Protein AF-A0A523T7A1-F1 (afdb_monomer)

Mean predicted aligned error: 13.21 Å

Sequence (345 aa):
MFEVGDLLSPSATLAAISLAVFIFSFPRSLSIYKEKRTALLEADVPDPVKEQRLFKLFVFGDGLLLFFTGLMSLTMSILFIIFMSRTINLYLGSPFLTASRVLGDFGQLLLLSLIVLIVLVLASLALFTTEVIVGEKRLPLLARVYARSVLGRRSSKVEIDSLVPEARSLYEKGTFGESVLYSMASLELALRNNLDLPEGVGFGRLLGTVREKLEGVISVEELIEIRRLRNSAAHPSPERQVTKQDAEQVLHLVENILQKLQASYQVILREVARDQLDKIAGRNHEIVNKAILLLGQEPRPKGSKRLAEGNLWLVRAGQYRISYSIDDEQRQVIVVQVTKHTKHT

Nearest PDB structures (foldseek):
  8otz-assembly1_DX  TM=4.566E-01  e=4.779E+00  Bos taurus
  8i7o-assembly1_Cb  TM=3.515E-01  e=1.802E+00  Mus musculus

Foldseek 3Di:
DDDPCVLCVLLVVLLVVLQVLLVVLLVVLVVLQVLLVVLVVLFPFFPVLVPDPLLCCQSSVSSVLSNVLSVVSNVLSVVSVVVVVVLVVVVVPDPDDDPVVSVVVSVVSSVVSVVVNVVSVVVSVVVVCCCNPVSLVVDDLLSNLSSCLSVQHADDPVSLVVLLVVLVVCLVVVVLLSSLSSLVSSLVNLLCVLQVHGGSDDLVVSLVSCCVQVPPLADSVLSVLSVVLNCCSRPPDPVGHRDSVNSVSSSVSSVSSVVQSLLFAAEAEDPQAVVQLVPDDDPQSVQVVVVSSVCRRVVQDPQWDQDPPDQWIWDDRPQKIWIWHADPVRRHIYTHHIGGNDDPD

Solvent-accessible surface area (backbone atoms only — not comparable to full-atom values): 18500 Å² total; per-residue (Å²): 132,84,60,73,61,76,73,42,50,65,55,53,49,53,37,50,51,26,45,48,47,20,66,55,28,39,59,51,17,52,49,48,43,50,52,50,50,51,34,53,70,59,25,80,67,38,47,80,46,64,69,32,64,68,42,47,45,64,69,43,35,70,25,53,49,33,36,51,52,14,51,51,33,41,51,53,31,52,52,48,52,54,49,50,54,52,50,51,53,56,55,76,71,48,96,83,75,56,71,70,59,56,51,52,53,50,51,52,52,53,51,51,52,50,50,50,52,50,50,50,54,50,48,53,51,49,50,47,55,45,50,63,63,54,42,53,76,71,41,56,70,68,42,43,51,52,46,29,33,46,70,65,40,87,75,53,68,71,60,46,67,48,25,51,62,50,15,52,54,29,43,78,72,66,42,23,36,59,16,34,50,30,31,46,51,30,50,54,52,52,50,33,64,77,68,71,52,72,69,47,66,32,69,73,63,48,51,58,50,44,56,72,77,38,64,87,78,57,61,68,66,59,53,52,53,46,48,55,54,42,47,33,39,29,58,69,43,99,92,44,72,58,41,69,66,57,25,52,51,43,46,54,52,39,54,52,51,53,48,53,58,69,58,33,26,51,67,42,70,35,71,67,17,46,61,40,48,71,69,42,65,68,74,58,27,56,48,39,51,52,48,56,57,44,35,18,57,41,79,75,47,94,78,48,42,77,45,92,92,52,77,34,34,36,38,74,35,90,65,31,38,38,35,29,33,71,39,81,90,81,32,32,30,38,34,57,38,52,45,72,69,72,78,88,124

Radius of gyration: 32.17 Å; Cα contacts (8 Å, |Δi|>4): 392; chains: 1; bounding box: 90×31×88 Å

Structure (mmCIF, N/CA/C/O backbone):
data_AF-A0A523T7A1-F1
#
_entry.id   AF-A0A523T7A1-F1
#
loop_
_atom_site.group_PDB
_atom_site.id
_atom_site.type_symbol
_atom_site.label_atom_id
_atom_site.label_alt_id
_atom_site.label_comp_id
_atom_site.label_asym_id
_atom_site.label_entity_id
_atom_site.label_seq_id
_atom_site.pdbx_PDB_ins_code
_atom_site.Cartn_x
_atom_site.Cartn_y
_atom_site.Cartn_z
_atom_site.occupancy
_atom_site.B_iso_or_equiv
_atom_site.auth_seq_id
_atom_site.auth_comp_id
_atom_site.auth_asym_id
_atom_site.auth_atom_id
_atom_site.pdbx_PDB_model_num
ATOM 1 N N . MET A 1 1 ? 21.715 7.976 -64.770 1.00 49.25 1 MET A N 1
ATOM 2 C CA . MET A 1 1 ? 22.467 8.674 -63.711 1.00 49.25 1 MET A CA 1
ATOM 3 C C . MET A 1 1 ? 21.498 8.770 -62.549 1.00 49.25 1 MET A C 1
ATOM 5 O O . MET A 1 1 ? 20.485 9.427 -62.712 1.00 49.25 1 MET A O 1
ATOM 9 N N . PHE A 1 2 ? 21.676 7.959 -61.505 1.00 53.59 2 PHE A N 1
ATOM 10 C CA . PHE A 1 2 ? 20.751 7.975 -60.366 1.00 53.59 2 PHE A CA 1
ATOM 11 C C . PHE A 1 2 ? 20.993 9.245 -59.558 1.00 53.59 2 PHE A C 1
ATOM 13 O O . PHE A 1 2 ? 22.149 9.588 -59.297 1.00 53.59 2 PHE A O 1
ATOM 20 N N . GLU A 1 3 ? 19.924 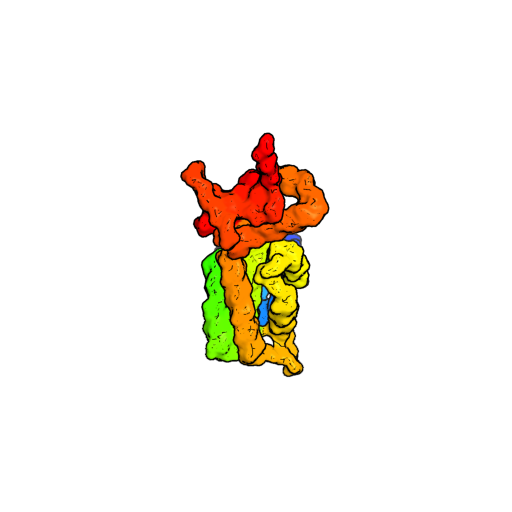9.947 -59.192 1.00 65.62 3 GLU A N 1
ATOM 21 C CA . GLU A 1 3 ? 20.041 11.089 -58.300 1.00 65.62 3 GLU A CA 1
ATOM 22 C C . GLU A 1 3 ? 20.322 10.584 -56.887 1.00 65.62 3 GLU A C 1
ATOM 24 O O . GLU A 1 3 ? 19.685 9.659 -56.386 1.00 65.62 3 GLU A O 1
ATOM 29 N N . VAL A 1 4 ? 21.291 11.209 -56.220 1.00 62.50 4 VAL A N 1
ATOM 30 C CA . VAL A 1 4 ? 21.679 10.901 -54.834 1.00 62.50 4 VAL A CA 1
ATOM 31 C C . VAL A 1 4 ? 20.466 10.940 -53.879 1.00 62.50 4 VAL A C 1
ATOM 33 O O . VAL A 1 4 ? 20.463 10.259 -52.854 1.00 62.50 4 VAL A O 1
ATOM 36 N N . GLY A 1 5 ? 19.404 11.673 -54.241 1.00 61.69 5 GLY A N 1
ATOM 37 C CA . GLY A 1 5 ? 18.137 11.739 -53.510 1.00 61.69 5 GLY A CA 1
ATOM 38 C C . GLY A 1 5 ? 17.398 10.401 -53.378 1.00 61.69 5 GLY A C 1
ATOM 39 O O . GLY A 1 5 ? 16.893 10.104 -52.293 1.00 61.69 5 GLY A O 1
ATOM 40 N N . ASP A 1 6 ? 17.407 9.553 -54.412 1.00 66.12 6 ASP A N 1
ATOM 41 C CA . ASP A 1 6 ? 16.703 8.258 -54.395 1.00 66.12 6 ASP A CA 1
ATOM 42 C C . ASP A 1 6 ? 17.344 7.268 -53.410 1.00 66.12 6 ASP A C 1
ATOM 44 O O . ASP A 1 6 ? 16.667 6.429 -52.815 1.00 66.12 6 ASP A O 1
ATOM 48 N N . LEU A 1 7 ? 18.654 7.405 -53.182 1.00 63.41 7 LEU A N 1
ATOM 49 C CA . LEU A 1 7 ? 19.414 6.589 -52.235 1.00 63.41 7 LEU A CA 1
ATOM 50 C C . LEU A 1 7 ? 19.234 7.061 -50.779 1.00 63.41 7 LEU A C 1
ATOM 52 O O . LEU A 1 7 ? 19.334 6.268 -49.841 1.00 63.41 7 LEU A O 1
ATOM 56 N N . LEU A 1 8 ? 18.977 8.359 -50.582 1.00 68.00 8 LEU A N 1
ATOM 57 C CA . LEU A 1 8 ? 18.866 8.991 -49.264 1.00 68.00 8 LEU A CA 1
ATOM 58 C C . LEU A 1 8 ? 17.447 8.927 -48.680 1.00 68.00 8 LEU A C 1
ATOM 60 O O . LEU A 1 8 ? 17.302 8.887 -47.456 1.00 68.00 8 LEU A O 1
ATOM 64 N N . SER A 1 9 ? 16.410 8.867 -49.517 1.00 74.94 9 SER A N 1
ATOM 65 C CA . SER A 1 9 ? 14.992 8.874 -49.112 1.00 74.94 9 SER A CA 1
ATOM 66 C C . SER A 1 9 ? 14.622 7.828 -48.032 1.00 74.94 9 SER A C 1
ATOM 68 O O . SER A 1 9 ? 14.083 8.206 -46.980 1.00 74.94 9 SER A O 1
ATOM 70 N N . PRO A 1 10 ? 14.973 6.533 -48.179 1.00 71.56 10 PRO A N 1
ATOM 71 C CA . PRO A 1 10 ? 14.620 5.515 -47.185 1.00 71.56 10 PRO A CA 1
ATOM 72 C C . PRO A 1 10 ? 15.373 5.718 -45.866 1.00 71.56 10 PRO A C 1
ATOM 74 O O . PRO A 1 10 ? 14.853 5.460 -44.780 1.00 71.56 10 PRO A O 1
ATOM 77 N N . SER A 1 11 ? 16.601 6.234 -45.959 1.00 71.31 11 SER A N 1
ATOM 78 C CA . SER A 1 11 ? 17.455 6.482 -44.803 1.00 71.31 11 SER A CA 1
ATOM 79 C C . SER A 1 11 ? 16.967 7.662 -43.962 1.00 71.31 11 SER A C 1
ATOM 81 O O . SER A 1 11 ? 16.901 7.569 -42.735 1.00 71.31 11 SER A O 1
ATOM 83 N N . ALA A 1 12 ? 16.526 8.730 -44.631 1.00 78.75 12 ALA A N 1
ATOM 84 C CA . ALA A 1 12 ? 15.873 9.867 -44.005 1.00 78.75 12 ALA A CA 1
ATOM 85 C C . ALA A 1 12 ? 14.563 9.441 -43.331 1.00 78.75 12 ALA A C 1
ATOM 87 O O . ALA A 1 12 ? 14.271 9.884 -42.224 1.00 78.75 12 ALA A O 1
ATOM 88 N N . THR A 1 13 ? 13.818 8.522 -43.951 1.00 81.44 13 THR A N 1
ATOM 89 C CA . THR A 1 13 ? 12.567 7.990 -43.396 1.00 81.44 13 THR A CA 1
ATOM 90 C C . THR A 1 13 ? 12.803 7.203 -42.103 1.00 81.44 13 THR A C 1
ATOM 92 O O . THR A 1 13 ? 12.135 7.457 -41.104 1.00 81.44 13 THR A O 1
ATOM 95 N N . LEU A 1 14 ? 13.788 6.298 -42.062 1.00 75.62 14 LEU A N 1
ATOM 96 C CA . LEU A 1 14 ? 14.123 5.544 -40.842 1.00 75.62 14 LEU A CA 1
ATOM 97 C C . LEU A 1 14 ? 14.649 6.437 -39.714 1.00 75.62 14 LEU A C 1
ATOM 99 O O . LEU A 1 14 ? 14.259 6.262 -38.556 1.00 75.62 14 LEU A O 1
ATOM 103 N N . ALA A 1 15 ? 15.506 7.406 -40.048 1.00 78.50 15 ALA A N 1
ATOM 104 C CA . ALA A 1 15 ? 15.989 8.395 -39.090 1.00 78.50 15 ALA A CA 1
ATOM 105 C C . ALA A 1 15 ? 14.834 9.246 -38.538 1.00 78.50 15 ALA A C 1
ATOM 107 O O . ALA A 1 15 ? 14.756 9.463 -37.331 1.00 78.50 15 ALA A O 1
ATOM 108 N N . ALA A 1 16 ? 13.897 9.664 -39.395 1.00 83.12 16 ALA A N 1
ATOM 109 C CA . ALA A 1 16 ? 12.712 10.414 -38.991 1.00 83.12 16 ALA A CA 1
ATOM 110 C C . ALA A 1 16 ? 11.786 9.594 -38.080 1.00 83.12 16 ALA A C 1
ATOM 112 O O . ALA A 1 16 ? 11.334 10.112 -37.062 1.00 83.12 16 ALA A O 1
ATOM 113 N N . ILE A 1 17 ? 11.545 8.314 -38.388 1.00 82.62 17 ILE A N 1
ATOM 114 C CA . ILE A 1 17 ? 10.735 7.416 -37.545 1.00 82.62 17 ILE A CA 1
ATOM 115 C C . ILE A 1 17 ? 11.375 7.255 -36.165 1.00 82.62 17 ILE A C 1
ATOM 117 O O . ILE A 1 17 ? 10.712 7.401 -35.141 1.00 82.62 17 ILE A O 1
ATOM 121 N N . SER A 1 18 ? 12.675 6.988 -36.125 1.00 77.56 18 SER A N 1
ATOM 122 C CA . SER A 1 18 ? 13.396 6.728 -34.878 1.00 77.56 18 SER A CA 1
ATOM 123 C C . SER A 1 18 ? 13.516 7.991 -34.012 1.00 77.56 18 SER A C 1
ATOM 125 O O . SER A 1 18 ? 13.370 7.933 -32.785 1.00 77.56 18 SER A O 1
ATOM 127 N N . LEU A 1 19 ? 13.684 9.155 -34.648 1.00 84.06 19 LEU A N 1
ATOM 128 C CA . LEU A 1 19 ? 13.598 10.458 -33.995 1.00 84.06 19 LEU A CA 1
ATOM 129 C C . LEU A 1 19 ? 12.180 10.735 -33.479 1.00 84.06 19 LEU A C 1
ATOM 131 O O . LEU A 1 19 ? 12.032 11.206 -32.355 1.00 84.06 19 LEU A O 1
ATOM 135 N N . ALA A 1 20 ? 11.137 10.405 -34.244 1.00 84.56 20 ALA A N 1
ATOM 136 C CA . ALA A 1 20 ? 9.750 10.544 -33.805 1.00 84.56 20 ALA A CA 1
ATOM 137 C C . ALA A 1 20 ? 9.450 9.663 -32.580 1.00 84.56 20 ALA A C 1
ATOM 139 O O . ALA A 1 20 ? 8.826 10.134 -31.629 1.00 84.56 20 ALA A O 1
ATOM 140 N N . VAL A 1 21 ? 9.963 8.426 -32.543 1.00 81.69 21 VAL A N 1
ATOM 141 C CA . VAL A 1 21 ? 9.877 7.543 -31.365 1.00 81.69 21 VAL A CA 1
ATOM 142 C C . VAL A 1 21 ? 10.547 8.183 -30.150 1.00 81.69 21 VAL A C 1
ATOM 144 O O . VAL A 1 21 ? 9.972 8.158 -29.060 1.00 81.69 21 VAL A O 1
ATOM 147 N N . PHE A 1 22 ? 11.724 8.797 -30.312 1.00 85.00 22 PHE A N 1
ATOM 148 C CA . PHE A 1 22 ? 12.392 9.518 -29.224 1.00 85.00 22 PHE A CA 1
ATOM 149 C C . PHE A 1 22 ? 11.582 10.736 -28.758 1.00 85.00 22 PHE A C 1
ATOM 151 O O . PHE A 1 22 ? 11.316 10.868 -27.563 1.00 85.00 22 PHE A O 1
ATOM 158 N N . ILE A 1 23 ? 11.140 11.583 -29.694 1.00 86.75 23 ILE A N 1
ATOM 159 C CA . ILE A 1 23 ? 10.337 12.785 -29.420 1.00 86.75 23 ILE A CA 1
ATOM 160 C C . ILE A 1 23 ? 9.031 12.426 -28.708 1.00 86.75 23 ILE A C 1
ATOM 162 O O . ILE A 1 23 ? 8.584 13.180 -27.852 1.00 86.75 23 ILE A O 1
ATOM 166 N N . PHE A 1 24 ? 8.429 11.279 -29.015 1.00 87.31 24 PHE A N 1
ATOM 167 C CA . PHE A 1 24 ? 7.228 10.809 -28.332 1.00 87.31 24 PHE A CA 1
ATOM 168 C C . PHE A 1 24 ? 7.533 10.203 -26.951 1.00 87.31 24 PHE A C 1
ATOM 170 O O . PHE A 1 24 ? 6.879 10.525 -25.955 1.00 87.31 24 PHE A O 1
ATOM 177 N N . SER A 1 25 ? 8.546 9.337 -26.866 1.00 79.69 25 SER A N 1
ATOM 178 C CA . SER A 1 25 ? 8.829 8.550 -25.658 1.00 79.69 25 SER A CA 1
ATOM 179 C C . SER A 1 25 ? 9.464 9.383 -24.548 1.00 79.69 25 SER A C 1
ATOM 181 O O . SER A 1 25 ? 9.147 9.189 -23.374 1.00 79.69 25 SER A O 1
ATOM 183 N N . PHE A 1 26 ? 10.336 10.334 -24.890 1.00 84.38 26 PHE A N 1
ATOM 184 C CA . PHE A 1 26 ? 11.081 11.111 -23.903 1.00 84.38 26 PHE A CA 1
ATOM 185 C C . PHE A 1 26 ? 10.174 12.017 -23.046 1.00 84.38 26 PHE A C 1
ATOM 187 O O . PHE A 1 26 ? 10.184 11.857 -21.821 1.00 84.38 26 PHE A O 1
ATOM 194 N N . PRO A 1 27 ? 9.301 12.881 -23.604 1.00 88.94 27 PRO A N 1
ATOM 195 C CA . PRO A 1 27 ? 8.366 13.673 -22.805 1.00 88.94 27 PRO A CA 1
ATOM 196 C C . PRO A 1 27 ? 7.422 12.794 -21.984 1.00 88.94 27 PRO A C 1
ATOM 198 O O . PRO A 1 27 ? 7.133 13.109 -20.828 1.00 88.94 27 PRO A O 1
ATOM 201 N N . ARG A 1 28 ? 6.983 11.658 -22.546 1.00 86.19 28 ARG A N 1
ATOM 202 C CA . ARG A 1 28 ? 6.124 10.707 -21.837 1.00 86.19 28 ARG A CA 1
ATOM 203 C C . ARG A 1 28 ? 6.839 10.077 -20.642 1.00 86.19 28 ARG A C 1
ATOM 205 O O . ARG A 1 28 ? 6.256 10.041 -19.560 1.00 86.19 28 ARG A O 1
ATOM 212 N N . SER A 1 29 ? 8.098 9.657 -20.794 1.00 85.25 29 SER A N 1
ATOM 213 C CA . SER A 1 29 ? 8.913 9.153 -19.679 1.00 85.25 29 SER A CA 1
ATOM 214 C C . SER A 1 29 ? 9.090 10.204 -18.584 1.00 85.25 29 SER A C 1
ATOM 216 O O . SER A 1 29 ? 8.960 9.888 -17.402 1.00 85.25 29 SER A O 1
ATOM 218 N N . LEU A 1 30 ? 9.296 11.470 -18.967 1.00 87.12 30 LEU A N 1
ATOM 219 C CA . LEU A 1 30 ? 9.460 12.572 -18.028 1.00 87.12 30 LEU A CA 1
ATOM 220 C C . LEU A 1 30 ? 8.156 12.842 -17.267 1.00 87.12 30 LEU A C 1
ATOM 222 O O . LEU A 1 30 ? 8.185 13.097 -16.066 1.00 87.12 30 LEU A O 1
ATOM 226 N N . SER A 1 31 ? 7.016 12.765 -17.959 1.00 88.62 31 SER A N 1
ATOM 227 C CA . SER A 1 31 ? 5.686 12.894 -17.361 1.00 88.62 31 SER A CA 1
ATOM 228 C C . SER A 1 31 ? 5.424 11.790 -16.341 1.00 88.62 31 SER A C 1
ATOM 230 O O . SER A 1 31 ? 5.079 12.098 -15.205 1.00 88.62 31 SER A O 1
ATOM 232 N N . ILE A 1 32 ? 5.646 10.525 -16.714 1.00 85.12 32 ILE A N 1
ATOM 233 C CA . ILE A 1 32 ? 5.457 9.370 -15.822 1.00 85.12 32 ILE A CA 1
ATOM 234 C C . ILE A 1 32 ? 6.392 9.470 -14.616 1.00 85.12 32 ILE A C 1
ATOM 236 O O . ILE A 1 32 ? 5.977 9.245 -13.481 1.00 85.12 32 ILE A O 1
ATOM 240 N N . TYR A 1 33 ? 7.652 9.849 -14.841 1.00 86.06 33 TYR A N 1
ATOM 241 C CA . TYR A 1 33 ? 8.606 10.060 -13.760 1.00 86.06 33 TYR A CA 1
ATOM 242 C C . TYR A 1 33 ? 8.133 11.149 -12.791 1.00 86.06 33 TYR A C 1
ATOM 244 O O . TYR A 1 33 ? 8.171 10.938 -11.580 1.00 86.06 33 TYR A O 1
ATOM 252 N N . LYS A 1 34 ? 7.665 12.298 -13.302 1.00 88.06 34 LYS A N 1
ATOM 253 C CA . LYS A 1 34 ? 7.135 13.392 -12.474 1.00 88.06 34 LYS A CA 1
ATOM 254 C C . LYS A 1 34 ? 5.913 12.948 -11.675 1.00 88.06 34 LYS A C 1
ATOM 256 O O . LYS A 1 34 ? 5.905 13.145 -10.469 1.00 88.06 34 LYS A O 1
ATOM 261 N N . GLU A 1 35 ? 4.939 12.314 -12.322 1.00 87.94 35 GLU A N 1
ATOM 262 C CA . GLU A 1 35 ? 3.716 11.810 -11.690 1.00 87.94 35 GLU A CA 1
ATOM 263 C C . GLU A 1 35 ? 4.034 10.844 -10.544 1.00 87.94 35 GLU A C 1
ATOM 265 O O . GLU A 1 35 ? 3.648 11.084 -9.401 1.00 87.94 35 GLU A O 1
ATOM 270 N N . LYS A 1 36 ? 4.832 9.803 -10.812 1.00 85.50 36 LYS A N 1
ATOM 271 C CA . LYS A 1 36 ? 5.202 8.814 -9.792 1.00 85.50 36 LYS A CA 1
ATOM 272 C C . LYS A 1 36 ? 6.108 9.393 -8.708 1.00 85.50 36 LYS A C 1
ATOM 274 O O . LYS A 1 36 ? 6.040 8.961 -7.561 1.00 85.50 36 LYS A O 1
ATOM 279 N N . ARG A 1 37 ? 6.948 10.382 -9.034 1.00 86.94 37 ARG A N 1
ATOM 280 C CA . ARG A 1 37 ? 7.751 11.101 -8.035 1.00 86.94 37 ARG A CA 1
ATOM 281 C C . ARG A 1 37 ? 6.860 11.919 -7.108 1.00 86.94 37 ARG A C 1
ATOM 283 O O . ARG A 1 37 ? 7.089 11.877 -5.907 1.00 86.94 37 ARG A O 1
ATOM 290 N N . THR A 1 38 ? 5.865 12.626 -7.638 1.00 86.56 38 THR A N 1
ATOM 291 C CA . THR A 1 38 ? 4.881 13.352 -6.826 1.00 86.56 38 THR A CA 1
ATOM 292 C C . THR A 1 38 ? 4.092 12.383 -5.952 1.00 86.56 38 THR A C 1
ATOM 294 O O . THR A 1 38 ? 4.056 12.570 -4.742 1.00 86.56 38 THR A O 1
ATOM 297 N N . ALA A 1 39 ? 3.588 11.283 -6.521 1.00 84.31 39 ALA A N 1
ATOM 298 C CA . ALA A 1 39 ? 2.892 10.246 -5.760 1.00 84.31 39 ALA A CA 1
ATOM 299 C C . ALA A 1 39 ? 3.766 9.660 -4.638 1.00 84.31 39 ALA A C 1
ATOM 301 O O . ALA A 1 39 ? 3.293 9.472 -3.525 1.00 84.31 39 ALA A O 1
ATOM 302 N N . LEU A 1 40 ? 5.059 9.426 -4.886 1.00 85.19 40 LEU A N 1
ATOM 303 C CA . LEU A 1 40 ? 6.000 8.957 -3.864 1.00 85.19 40 LEU A CA 1
ATOM 304 C C . LEU A 1 40 ? 6.296 10.009 -2.781 1.00 85.19 40 LEU A C 1
ATOM 306 O O . LEU A 1 40 ? 6.621 9.640 -1.657 1.00 85.19 40 LEU A O 1
ATOM 310 N N . LEU A 1 41 ? 6.251 11.302 -3.115 1.00 82.38 41 LEU A N 1
ATOM 311 C CA . LEU A 1 41 ? 6.425 12.389 -2.146 1.00 82.38 41 LEU A CA 1
ATOM 312 C C . LEU A 1 41 ? 5.181 12.578 -1.271 1.00 82.38 41 LEU A C 1
ATOM 314 O O . LEU A 1 41 ? 5.312 12.953 -0.110 1.00 82.38 41 LEU A O 1
ATOM 318 N N . GLU A 1 42 ? 3.997 12.325 -1.824 1.00 81.00 42 GLU A N 1
ATOM 319 C CA . GLU A 1 42 ? 2.726 12.392 -1.099 1.00 81.00 42 GLU A CA 1
ATOM 320 C C . GLU A 1 42 ? 2.438 11.121 -0.289 1.00 81.00 42 GLU A C 1
ATOM 322 O O . GLU A 1 42 ? 1.797 11.186 0.763 1.00 81.00 42 GLU A O 1
ATOM 327 N N . ALA A 1 43 ? 2.904 9.968 -0.771 1.00 80.69 43 ALA A N 1
ATOM 328 C CA . ALA A 1 43 ? 2.734 8.691 -0.105 1.00 80.69 43 ALA A CA 1
ATOM 329 C C . ALA A 1 43 ? 3.615 8.590 1.145 1.00 80.69 43 ALA A C 1
ATOM 331 O O . ALA A 1 43 ? 4.814 8.866 1.140 1.00 80.69 43 ALA A O 1
ATOM 332 N N . ASP A 1 44 ? 3.005 8.106 2.217 1.00 81.00 44 ASP A N 1
ATOM 333 C CA . ASP A 1 44 ? 3.640 7.921 3.516 1.00 81.00 44 ASP A CA 1
ATOM 334 C C . ASP A 1 44 ? 4.416 6.587 3.558 1.00 81.00 44 ASP A C 1
ATOM 336 O O . ASP A 1 44 ? 3.959 5.606 4.148 1.00 81.00 44 ASP A O 1
ATOM 340 N N . VAL A 1 45 ? 5.553 6.527 2.850 1.00 85.94 45 VAL A N 1
ATOM 341 C CA . VAL A 1 45 ? 6.392 5.321 2.696 1.00 85.94 45 VAL A CA 1
ATOM 342 C C . VAL A 1 45 ? 7.591 5.350 3.661 1.00 85.94 45 VAL A C 1
ATOM 344 O O . VAL A 1 45 ? 8.350 6.320 3.623 1.00 85.94 45 VAL A O 1
ATOM 347 N N . PRO A 1 46 ? 7.830 4.286 4.457 1.00 88.44 46 PRO A N 1
ATOM 348 C CA . PRO A 1 46 ? 8.993 4.175 5.346 1.00 88.44 46 PRO A CA 1
ATOM 349 C C . PRO A 1 46 ? 10.349 4.266 4.627 1.00 88.44 46 PRO A C 1
ATOM 351 O O . PRO A 1 46 ? 10.515 3.693 3.545 1.00 88.44 46 PRO A O 1
ATOM 354 N N . ASP A 1 47 ? 11.354 4.883 5.260 1.00 87.81 47 ASP A N 1
ATOM 355 C CA . ASP A 1 47 ? 12.703 5.029 4.686 1.00 87.81 47 ASP A CA 1
ATOM 356 C C . ASP A 1 47 ? 13.371 3.681 4.359 1.00 87.81 47 ASP A C 1
ATOM 358 O O . ASP A 1 47 ? 13.844 3.531 3.226 1.00 87.81 47 ASP A O 1
ATOM 362 N N . PRO A 1 48 ? 13.318 2.647 5.232 1.00 86.50 48 PRO A N 1
ATOM 363 C CA . PRO A 1 48 ? 13.893 1.335 4.926 1.00 86.50 48 PRO A CA 1
ATOM 364 C C . PRO A 1 48 ? 13.307 0.682 3.671 1.00 86.50 48 PRO A C 1
ATOM 366 O O . PRO A 1 48 ? 13.968 -0.133 3.034 1.00 86.50 48 PRO A O 1
ATOM 369 N N . VAL A 1 49 ? 12.067 1.026 3.305 1.00 86.75 49 VAL A N 1
ATOM 370 C CA . VAL A 1 49 ? 11.409 0.547 2.082 1.00 86.75 49 VAL A CA 1
ATOM 371 C C . VAL A 1 49 ? 11.810 1.418 0.894 1.00 86.75 49 VAL A C 1
ATOM 373 O O . VAL A 1 49 ? 12.183 0.904 -0.161 1.00 86.75 49 VAL A O 1
ATOM 376 N N . LYS A 1 50 ? 11.785 2.742 1.074 1.00 85.81 50 LYS A N 1
ATOM 377 C CA . LYS A 1 50 ? 12.119 3.728 0.041 1.00 85.81 50 LYS A CA 1
ATOM 378 C C . LYS A 1 50 ? 13.558 3.599 -0.449 1.00 85.81 50 LYS A C 1
ATOM 380 O O . LYS A 1 50 ? 13.826 3.864 -1.621 1.00 85.81 50 LYS A O 1
ATOM 385 N N . GLU A 1 51 ? 14.483 3.201 0.418 1.00 86.31 51 GLU A N 1
ATOM 386 C CA . GLU A 1 51 ? 15.895 3.012 0.082 1.00 86.31 51 GLU A CA 1
ATOM 387 C C . GLU A 1 51 ? 16.172 1.737 -0.723 1.00 86.31 51 GLU A C 1
ATOM 389 O O . GLU A 1 51 ? 17.185 1.673 -1.430 1.00 86.31 51 GLU A O 1
ATOM 394 N N . GLN A 1 52 ? 15.258 0.760 -0.718 1.00 84.62 52 GLN A N 1
ATOM 395 C CA . GLN A 1 52 ? 15.442 -0.485 -1.460 1.00 84.62 52 GLN A CA 1
ATOM 396 C C . GLN A 1 52 ? 15.535 -0.216 -2.963 1.00 84.62 52 GLN A C 1
ATOM 398 O O . GLN A 1 52 ? 14.650 0.379 -3.583 1.00 84.62 52 GLN A O 1
ATOM 403 N N . ARG A 1 53 ? 16.606 -0.720 -3.587 1.00 81.19 53 ARG A N 1
ATOM 404 C CA . ARG A 1 53 ? 16.815 -0.581 -5.038 1.00 81.19 53 ARG A CA 1
ATOM 405 C C . ARG A 1 53 ? 15.652 -1.167 -5.835 1.00 81.19 53 ARG A C 1
ATOM 407 O O . ARG A 1 53 ? 15.185 -0.527 -6.770 1.00 81.19 53 ARG A O 1
ATOM 414 N N . LEU A 1 54 ? 15.168 -2.345 -5.433 1.00 77.62 54 LEU A N 1
ATOM 415 C CA . LEU A 1 54 ? 14.049 -3.021 -6.091 1.00 77.62 54 LEU A CA 1
ATOM 416 C C . LEU A 1 54 ? 12.749 -2.213 -5.993 1.00 77.62 54 LEU A C 1
ATOM 418 O O . LEU A 1 54 ? 12.011 -2.148 -6.970 1.00 77.62 54 LEU A O 1
ATOM 422 N N . PHE A 1 55 ? 12.499 -1.541 -4.864 1.00 83.81 55 PHE A N 1
ATOM 423 C CA . PHE A 1 55 ? 11.342 -0.657 -4.710 1.00 83.81 55 PHE A CA 1
ATOM 424 C C . PHE A 1 55 ? 11.407 0.521 -5.691 1.00 83.81 55 PHE A C 1
ATOM 426 O O . PHE A 1 55 ? 10.459 0.758 -6.438 1.00 83.81 55 PHE A O 1
ATOM 433 N N . LYS A 1 56 ? 12.549 1.224 -5.751 1.00 82.19 56 LYS A N 1
ATOM 434 C CA . LYS A 1 56 ? 12.744 2.339 -6.696 1.00 82.19 56 LYS A CA 1
ATOM 435 C C . LYS A 1 56 ? 12.609 1.875 -8.146 1.00 82.19 56 LYS A C 1
ATOM 437 O O . LYS A 1 56 ? 11.955 2.553 -8.933 1.00 82.19 56 LYS A O 1
ATOM 442 N N . LEU A 1 57 ? 13.200 0.728 -8.489 1.00 78.12 57 LEU A N 1
ATOM 443 C CA . LEU A 1 57 ? 13.122 0.166 -9.836 1.00 78.12 57 LEU A CA 1
ATOM 444 C C . LEU A 1 57 ? 11.681 -0.187 -10.208 1.00 78.12 57 LEU A C 1
ATOM 446 O O . LEU A 1 57 ? 11.248 0.136 -11.301 1.00 78.12 57 LEU A O 1
ATOM 450 N N . PHE A 1 58 ? 10.909 -0.770 -9.293 1.00 81.81 58 PHE A N 1
ATOM 451 C CA . PHE A 1 58 ? 9.514 -1.106 -9.561 1.00 81.81 58 PHE A CA 1
ATOM 452 C C . PHE A 1 58 ? 8.624 0.137 -9.708 1.00 81.81 58 PHE A C 1
ATOM 454 O O . PHE A 1 58 ? 7.823 0.222 -10.636 1.00 81.81 58 PHE A O 1
ATOM 461 N N . VAL A 1 59 ? 8.783 1.141 -8.837 1.00 81.38 59 VAL A N 1
ATOM 462 C CA . VAL A 1 59 ? 8.008 2.389 -8.937 1.00 81.38 59 VAL A CA 1
ATOM 463 C C . VAL A 1 59 ? 8.366 3.135 -10.225 1.00 81.38 59 VAL A C 1
ATOM 465 O O . VAL A 1 59 ? 7.477 3.490 -10.994 1.00 81.38 59 VAL A O 1
ATOM 468 N N . PHE A 1 60 ? 9.650 3.344 -10.518 1.00 83.00 60 PHE A N 1
ATOM 469 C CA . PHE A 1 60 ? 10.088 4.172 -11.650 1.00 83.00 60 PHE A CA 1
ATOM 470 C C . PHE A 1 60 ? 10.359 3.401 -12.951 1.00 83.00 60 PHE A C 1
ATOM 472 O O . PHE A 1 60 ? 10.670 4.035 -13.961 1.00 83.00 60 PHE A O 1
ATOM 479 N N . GLY A 1 61 ? 10.217 2.074 -12.951 1.00 79.75 61 GLY A N 1
ATOM 480 C CA . GLY A 1 61 ? 10.644 1.177 -14.030 1.00 79.75 61 GLY A CA 1
ATOM 481 C C . GLY A 1 61 ? 10.073 1.549 -15.389 1.00 79.75 61 GLY A C 1
ATOM 482 O O . GLY A 1 61 ? 10.830 1.739 -16.334 1.00 79.75 61 GLY A O 1
ATOM 483 N N . ASP A 1 62 ? 8.763 1.784 -15.472 1.00 76.50 62 ASP A N 1
ATOM 484 C CA . ASP A 1 62 ? 8.117 2.150 -16.740 1.00 76.50 62 ASP A CA 1
ATOM 485 C C . ASP A 1 62 ? 8.673 3.449 -17.335 1.00 76.50 62 ASP A C 1
ATOM 487 O O . ASP A 1 62 ? 8.890 3.551 -18.542 1.00 76.50 62 ASP A O 1
ATOM 491 N N . GLY A 1 63 ? 8.940 4.444 -16.485 1.00 81.94 63 GLY A N 1
ATOM 492 C CA . GLY A 1 63 ? 9.546 5.701 -16.916 1.00 81.94 63 GLY A CA 1
ATOM 493 C C . GLY A 1 63 ? 10.989 5.497 -17.373 1.00 81.94 63 GLY A C 1
ATOM 494 O O . GLY A 1 63 ? 11.378 6.006 -18.422 1.00 81.94 63 GLY A O 1
ATOM 495 N N . LEU A 1 64 ? 11.762 4.712 -16.619 1.00 81.12 64 LEU A N 1
ATOM 496 C CA . LEU A 1 64 ? 13.153 4.387 -16.929 1.00 81.12 64 LEU A CA 1
ATOM 497 C C . LEU A 1 64 ? 13.266 3.637 -18.263 1.00 81.12 64 LEU A C 1
ATOM 499 O O . LEU A 1 64 ? 14.105 3.969 -19.098 1.00 81.12 64 LEU A O 1
ATOM 503 N N . LEU A 1 65 ? 12.386 2.666 -18.495 1.00 79.00 65 LEU A N 1
ATOM 504 C CA . LEU A 1 65 ? 12.364 1.903 -19.729 1.00 79.00 65 LEU A CA 1
ATOM 505 C C . LEU A 1 65 ? 11.974 2.773 -20.924 1.00 79.00 65 LEU A C 1
ATOM 507 O O . LEU A 1 65 ? 12.648 2.717 -21.952 1.00 79.00 65 LEU A O 1
ATOM 511 N N . LEU A 1 66 ? 10.914 3.579 -20.815 1.00 79.19 66 LEU A N 1
ATOM 512 C CA . LEU A 1 66 ? 10.520 4.490 -21.895 1.00 79.19 66 LEU A CA 1
ATOM 513 C C . LEU A 1 66 ? 11.648 5.470 -22.231 1.00 79.19 66 LEU A C 1
ATOM 515 O O . LEU A 1 66 ? 11.907 5.736 -23.406 1.00 79.19 66 LEU A O 1
ATOM 519 N N . PHE A 1 67 ? 12.359 5.952 -21.210 1.00 82.44 67 PHE A N 1
ATOM 520 C CA . PHE A 1 67 ? 13.541 6.786 -21.382 1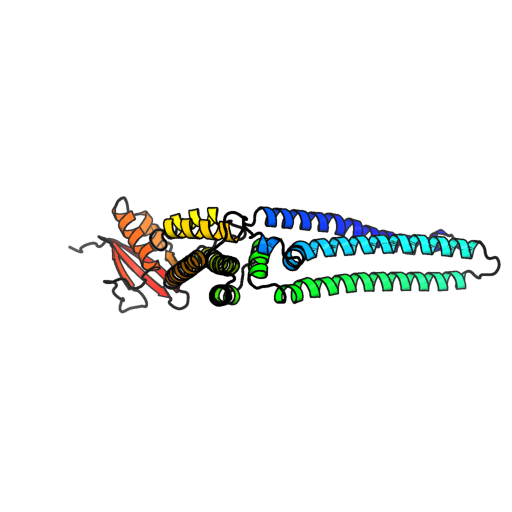.00 82.44 67 PHE A CA 1
ATOM 521 C C . PHE A 1 67 ? 14.653 6.051 -22.147 1.00 82.44 67 PHE A C 1
ATOM 523 O O . PHE A 1 67 ? 15.134 6.565 -23.157 1.00 82.44 67 PHE A O 1
ATOM 530 N N . PHE A 1 68 ? 15.028 4.836 -21.729 1.00 81.06 68 PHE A N 1
ATOM 531 C CA . PHE A 1 68 ? 16.064 4.049 -22.408 1.00 81.06 68 PHE A CA 1
ATOM 532 C C . PHE A 1 68 ? 15.668 3.632 -23.824 1.00 81.06 68 PHE A C 1
ATOM 534 O O . PHE A 1 68 ? 16.507 3.660 -24.718 1.00 81.06 68 PHE A O 1
ATOM 541 N N . THR A 1 69 ? 14.398 3.304 -24.049 1.00 79.69 69 THR A N 1
ATOM 542 C CA . THR A 1 69 ? 13.866 2.973 -25.379 1.00 79.69 69 THR A CA 1
ATOM 543 C C . THR A 1 69 ? 14.011 4.169 -26.315 1.00 79.69 69 THR A C 1
ATOM 545 O O . THR A 1 69 ? 14.531 4.037 -27.422 1.00 79.69 69 THR A O 1
ATOM 548 N N . GLY A 1 70 ? 13.634 5.364 -25.847 1.00 81.62 70 GLY A N 1
ATOM 549 C CA . GLY A 1 70 ? 13.858 6.599 -26.590 1.00 81.62 70 GLY A CA 1
ATOM 550 C C . GLY A 1 70 ? 15.344 6.844 -26.864 1.00 81.62 70 GLY A C 1
ATOM 551 O O . GLY A 1 70 ? 15.720 7.115 -28.004 1.00 81.62 70 GLY A O 1
ATOM 552 N N . LEU A 1 71 ? 16.192 6.738 -25.838 1.00 83.19 71 LEU A N 1
ATOM 553 C CA . LEU A 1 71 ? 17.629 6.985 -25.960 1.00 83.19 71 LEU A CA 1
ATOM 554 C C . LEU A 1 71 ? 18.287 6.031 -26.966 1.00 83.19 71 LEU A C 1
ATOM 556 O O . LEU A 1 71 ? 19.067 6.475 -27.803 1.00 83.19 71 LEU A O 1
ATOM 560 N N . MET A 1 72 ? 17.940 4.744 -26.926 1.00 80.62 72 MET A N 1
ATOM 561 C CA . MET A 1 72 ? 18.454 3.749 -27.864 1.00 80.62 72 MET A CA 1
ATOM 562 C C . MET A 1 72 ? 17.950 3.973 -29.294 1.00 80.62 72 MET A C 1
ATOM 564 O O . MET A 1 72 ? 18.710 3.823 -30.247 1.00 80.62 72 MET A O 1
ATOM 568 N N . SER A 1 73 ? 16.694 4.394 -29.465 1.00 79.25 73 SER A N 1
ATOM 569 C CA . SER A 1 73 ? 16.172 4.799 -30.778 1.00 79.25 73 SER A CA 1
ATOM 570 C C . SER A 1 73 ? 16.994 5.953 -31.369 1.00 79.25 73 SER A C 1
ATOM 572 O O . SER A 1 73 ? 17.387 5.930 -32.540 1.00 79.25 73 SER A O 1
ATOM 574 N N . LEU A 1 74 ? 17.338 6.944 -30.540 1.00 81.75 74 LEU A N 1
ATOM 575 C CA . LEU A 1 74 ? 18.165 8.077 -30.946 1.00 81.75 74 LEU A CA 1
ATOM 576 C C . LEU A 1 74 ? 19.600 7.651 -31.302 1.00 81.75 74 LEU A C 1
ATOM 578 O O . LEU A 1 74 ? 20.111 8.055 -32.347 1.00 81.75 74 LEU A O 1
ATOM 582 N N . THR A 1 75 ? 20.252 6.822 -30.480 1.00 80.25 75 THR A N 1
ATOM 583 C CA . THR A 1 75 ? 21.626 6.364 -30.755 1.00 80.25 75 THR A CA 1
ATOM 584 C C . THR A 1 75 ? 21.699 5.528 -32.029 1.00 80.25 75 THR A C 1
ATOM 586 O O . THR A 1 75 ? 22.592 5.752 -32.847 1.00 80.25 75 THR A O 1
ATOM 589 N N . MET A 1 76 ? 20.733 4.634 -32.254 1.00 78.44 76 MET A N 1
ATOM 590 C CA . MET A 1 76 ? 20.637 3.850 -33.487 1.00 78.44 76 MET A CA 1
ATOM 591 C C . MET A 1 76 ? 20.440 4.742 -34.716 1.00 78.44 76 MET A C 1
ATOM 593 O O . MET A 1 76 ? 21.077 4.509 -35.742 1.00 78.44 76 MET A O 1
ATOM 597 N N . SER A 1 77 ? 19.642 5.810 -34.598 1.00 78.50 77 SER A N 1
ATOM 598 C CA . SER A 1 77 ? 19.475 6.806 -35.669 1.00 78.50 77 SER A CA 1
ATOM 599 C C . SER A 1 77 ? 20.798 7.471 -36.038 1.00 78.50 77 SER A C 1
ATOM 601 O O . SER A 1 77 ? 21.148 7.565 -37.212 1.00 78.50 77 SER A O 1
ATOM 603 N N . ILE A 1 78 ? 21.554 7.918 -35.030 1.00 80.00 78 ILE A N 1
ATOM 604 C CA . ILE A 1 78 ? 22.836 8.605 -35.222 1.00 80.00 78 ILE A CA 1
ATOM 605 C C . ILE A 1 78 ? 23.857 7.662 -35.864 1.00 80.00 78 ILE A C 1
ATOM 607 O O . ILE A 1 78 ? 24.503 8.030 -36.846 1.00 80.00 78 ILE A O 1
ATOM 611 N N . LEU A 1 79 ? 23.984 6.435 -35.348 1.00 78.50 79 LEU A N 1
ATOM 612 C CA . LEU A 1 79 ? 24.895 5.430 -35.898 1.00 78.50 79 LEU A CA 1
ATOM 613 C C . LEU A 1 79 ? 24.551 5.088 -37.347 1.00 78.50 79 LEU A C 1
ATOM 615 O O . LEU A 1 79 ? 25.451 4.990 -38.180 1.00 78.50 79 LEU A O 1
ATOM 619 N N . PHE A 1 80 ? 23.262 4.964 -37.658 1.00 77.88 80 PHE A N 1
ATOM 620 C CA . PHE A 1 80 ? 22.801 4.709 -39.013 1.00 77.88 80 PHE A CA 1
ATOM 621 C C . PHE A 1 80 ? 23.163 5.862 -39.963 1.00 77.88 80 PHE A C 1
ATOM 623 O O . PHE A 1 80 ? 23.732 5.612 -41.022 1.00 77.88 80 PHE A O 1
ATOM 630 N N . ILE A 1 81 ? 22.955 7.123 -39.566 1.00 78.38 81 ILE A N 1
ATOM 631 C CA . ILE A 1 81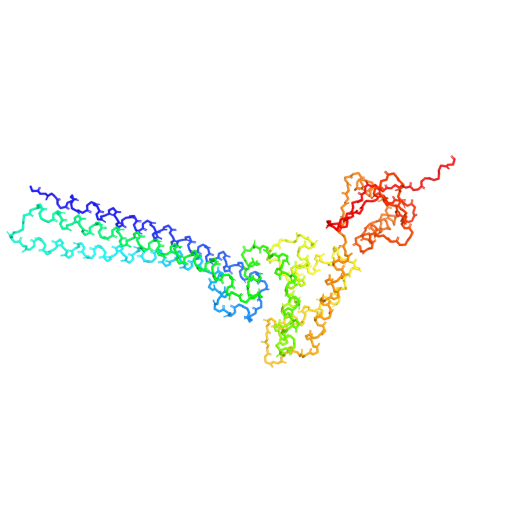 ? 23.356 8.295 -40.369 1.00 78.38 81 ILE A CA 1
ATOM 632 C C . ILE A 1 81 ? 24.876 8.314 -40.612 1.00 78.38 81 ILE A C 1
ATOM 634 O O . ILE A 1 81 ? 25.319 8.520 -41.744 1.00 78.38 81 ILE A O 1
ATOM 638 N N . ILE A 1 82 ? 25.686 8.070 -39.574 1.00 76.12 82 ILE A N 1
ATOM 639 C CA . ILE A 1 82 ? 27.156 8.029 -39.685 1.00 76.12 82 ILE A CA 1
ATOM 640 C C . ILE A 1 82 ? 27.595 6.921 -40.645 1.00 76.12 82 ILE A C 1
ATOM 642 O O . ILE A 1 82 ? 28.446 7.142 -41.511 1.00 76.12 82 ILE A O 1
ATOM 646 N N . PHE A 1 83 ? 27.019 5.731 -40.493 1.00 74.19 83 PHE A N 1
ATOM 647 C CA . PHE A 1 83 ? 27.335 4.580 -41.325 1.00 74.19 83 PHE A CA 1
ATOM 648 C C . PHE A 1 83 ? 26.970 4.836 -42.790 1.00 74.19 83 PHE A C 1
ATOM 650 O O . PHE A 1 83 ? 27.789 4.608 -43.677 1.00 74.19 83 PHE A O 1
ATOM 657 N N . MET A 1 84 ? 25.789 5.398 -43.048 1.00 74.38 84 MET A N 1
ATOM 658 C CA . MET A 1 84 ? 25.347 5.768 -44.392 1.00 74.38 84 MET A CA 1
ATOM 659 C C . MET A 1 84 ? 26.264 6.816 -45.025 1.00 74.38 84 MET A C 1
ATOM 661 O O . MET A 1 84 ? 26.694 6.637 -46.159 1.00 74.38 84 MET A O 1
ATOM 665 N N . SER A 1 85 ? 26.650 7.856 -44.279 1.00 72.75 85 SER A N 1
ATOM 666 C CA . SER A 1 85 ? 27.602 8.870 -44.751 1.00 72.75 85 SER A CA 1
ATOM 667 C C . SER A 1 85 ? 28.959 8.264 -45.132 1.00 72.75 85 SER A C 1
ATOM 669 O O . SER A 1 85 ? 29.512 8.575 -46.189 1.00 72.75 85 SER A O 1
ATOM 671 N N . ARG A 1 86 ? 29.491 7.339 -44.321 1.00 73.56 86 ARG A N 1
ATOM 672 C CA . ARG A 1 86 ? 30.739 6.628 -44.651 1.00 73.56 86 ARG A CA 1
ATOM 673 C C . ARG A 1 86 ? 30.600 5.757 -45.894 1.00 73.56 86 ARG A C 1
ATOM 675 O O . ARG A 1 86 ? 31.489 5.777 -46.740 1.00 73.56 86 ARG A O 1
ATOM 682 N N . THR A 1 87 ? 29.496 5.029 -46.014 1.00 72.19 87 THR A N 1
ATOM 683 C CA . THR A 1 87 ? 29.219 4.162 -47.162 1.00 72.19 87 THR A CA 1
ATOM 684 C C . THR A 1 87 ? 29.113 4.985 -48.447 1.00 72.19 87 THR A C 1
ATOM 686 O O . THR A 1 87 ? 29.802 4.685 -49.416 1.00 72.19 87 THR A O 1
ATOM 689 N N . ILE A 1 88 ? 28.363 6.093 -48.442 1.00 72.56 88 ILE A N 1
ATOM 690 C CA . ILE A 1 88 ? 28.266 7.016 -49.587 1.00 72.56 88 ILE A CA 1
ATOM 691 C C . ILE A 1 88 ? 29.652 7.537 -49.999 1.00 72.56 88 ILE A C 1
ATOM 693 O O . ILE A 1 88 ? 29.995 7.478 -51.178 1.00 72.56 88 ILE A O 1
ATOM 697 N N . ASN A 1 89 ? 30.471 7.988 -49.043 1.00 69.88 89 ASN A N 1
ATOM 698 C CA . ASN A 1 89 ? 31.820 8.490 -49.327 1.00 69.88 89 ASN A CA 1
ATOM 699 C C . ASN A 1 89 ? 32.753 7.415 -49.916 1.00 69.88 89 ASN A C 1
ATOM 701 O O . ASN A 1 89 ? 33.533 7.714 -50.817 1.00 69.88 89 ASN A O 1
ATOM 705 N N . LEU A 1 90 ? 32.657 6.163 -49.450 1.00 70.88 90 LEU A N 1
ATOM 706 C CA . LEU A 1 90 ? 33.413 5.035 -50.010 1.00 70.88 90 LEU A CA 1
ATOM 707 C C . LEU A 1 90 ? 33.011 4.737 -51.462 1.00 70.88 90 LEU A C 1
ATOM 709 O O . LEU A 1 90 ? 33.879 4.511 -52.305 1.00 70.88 90 LEU A O 1
ATOM 713 N N . TYR A 1 91 ? 31.711 4.762 -51.766 1.00 69.38 91 TYR A N 1
ATOM 714 C CA . TYR A 1 91 ? 31.205 4.481 -53.112 1.00 69.38 91 TYR A CA 1
ATOM 715 C C . TYR A 1 91 ? 31.482 5.616 -54.106 1.00 69.38 91 TYR A C 1
ATOM 717 O O . TYR A 1 91 ? 31.870 5.337 -55.239 1.00 69.38 91 TYR A O 1
ATOM 725 N N . LEU A 1 92 ? 31.349 6.883 -53.691 1.00 68.19 92 LEU A N 1
ATOM 726 C CA . LEU A 1 92 ? 31.644 8.048 -54.540 1.00 68.19 92 LEU A CA 1
ATOM 727 C C . LEU A 1 92 ? 33.137 8.170 -54.904 1.00 68.19 92 LEU A C 1
ATOM 729 O O . LEU A 1 92 ? 33.466 8.808 -55.900 1.00 68.19 92 LEU A O 1
ATOM 733 N N . GLY A 1 93 ? 34.036 7.549 -54.133 1.00 64.94 93 GLY A N 1
ATOM 734 C C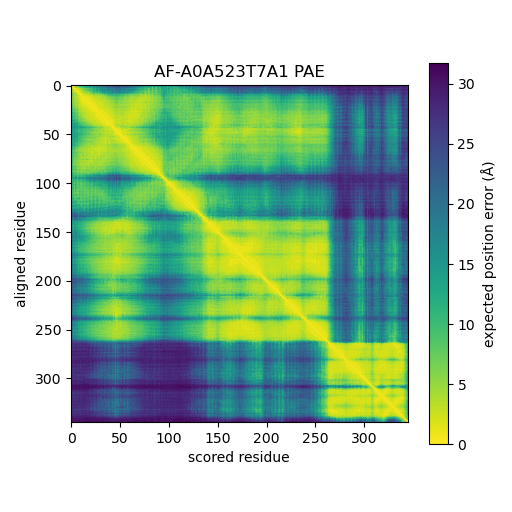A . GLY A 1 93 ? 35.479 7.534 -54.396 1.00 64.94 93 GLY A CA 1
ATOM 735 C C . GLY A 1 93 ? 35.974 6.399 -55.303 1.00 64.94 93 GLY A C 1
ATOM 736 O O . GLY A 1 93 ? 37.164 6.352 -55.609 1.00 64.94 93 GLY A O 1
ATOM 737 N N . SER A 1 94 ? 35.107 5.471 -55.728 1.00 63.97 94 SER A N 1
ATOM 738 C CA . SER A 1 94 ? 35.507 4.269 -56.473 1.00 63.97 94 SER A CA 1
ATOM 739 C C . SER A 1 94 ? 35.085 4.344 -57.956 1.00 63.97 94 SER A C 1
ATOM 741 O O . SER A 1 94 ? 33.885 4.373 -58.240 1.00 63.97 94 SER A O 1
ATOM 743 N N . PRO A 1 95 ? 36.018 4.255 -58.923 1.00 61.25 95 PRO A N 1
ATOM 744 C CA . PRO A 1 95 ? 35.689 4.291 -60.352 1.00 61.25 95 PRO A CA 1
ATOM 745 C C . PRO A 1 95 ? 35.154 2.965 -60.939 1.00 61.25 95 PRO A C 1
ATOM 747 O O . PRO A 1 95 ? 34.834 2.922 -62.123 1.00 61.25 95 PRO A O 1
ATOM 750 N N . PHE A 1 96 ? 35.044 1.882 -60.154 1.00 60.78 96 PHE A N 1
ATOM 751 C CA . PHE A 1 96 ? 34.822 0.517 -60.675 1.00 60.78 96 PHE A CA 1
ATOM 752 C C . PHE A 1 96 ? 33.477 -0.141 -60.303 1.00 60.78 96 PHE A C 1
ATOM 754 O O . PHE A 1 96 ? 33.256 -1.303 -60.646 1.00 60.78 96 PHE A O 1
ATOM 761 N N . LEU A 1 97 ? 32.569 0.545 -59.602 1.00 67.12 97 LEU A N 1
ATOM 762 C CA . LEU A 1 97 ? 31.333 -0.066 -59.082 1.00 67.12 97 LEU A CA 1
ATOM 763 C C . LEU A 1 97 ? 30.105 0.252 -59.951 1.00 67.12 97 LEU A C 1
ATOM 765 O O . LEU A 1 97 ? 29.804 1.406 -60.243 1.00 67.12 97 LEU A O 1
ATOM 769 N N . THR A 1 98 ? 29.359 -0.786 -60.339 1.00 69.25 98 THR A N 1
ATOM 770 C CA . THR A 1 98 ? 28.092 -0.680 -61.081 1.00 69.25 98 THR A CA 1
ATOM 771 C C . THR A 1 98 ? 26.935 -0.288 -60.159 1.00 69.25 98 THR A C 1
ATOM 773 O O . THR A 1 98 ? 26.791 -0.844 -59.071 1.00 69.25 98 THR A O 1
ATOM 776 N N . ALA A 1 99 ? 26.051 0.606 -60.618 1.00 64.94 99 ALA A N 1
ATOM 777 C CA . ALA A 1 99 ? 24.929 1.138 -59.831 1.00 64.94 99 ALA A CA 1
ATOM 778 C C . ALA A 1 99 ? 24.017 0.060 -59.207 1.00 64.94 99 ALA A C 1
ATOM 780 O O . ALA A 1 99 ? 23.573 0.213 -58.073 1.00 64.94 99 ALA A O 1
ATOM 781 N N . SER A 1 100 ? 23.779 -1.058 -59.901 1.00 67.19 100 SER A N 1
ATOM 782 C CA . SER A 1 100 ? 22.966 -2.169 -59.382 1.00 67.19 100 SER A CA 1
ATOM 783 C C . SER A 1 100 ? 23.578 -2.844 -58.151 1.00 67.19 100 SER A C 1
ATOM 785 O O . SER A 1 100 ? 22.850 -3.244 -57.247 1.00 67.19 100 SER A O 1
ATOM 787 N N . ARG A 1 101 ? 24.911 -2.940 -58.089 1.00 68.44 101 ARG A N 1
ATOM 788 C CA . ARG A 1 101 ? 25.632 -3.538 -56.960 1.00 68.44 101 ARG A CA 1
ATOM 789 C C . ARG A 1 101 ? 25.580 -2.629 -55.733 1.00 68.44 101 ARG A C 1
ATOM 791 O O . ARG A 1 101 ? 25.290 -3.100 -54.642 1.00 68.44 101 ARG A O 1
ATOM 798 N N . VAL A 1 102 ? 25.728 -1.318 -55.948 1.00 67.25 102 VAL A N 1
ATOM 799 C CA . VAL A 1 102 ? 25.574 -0.294 -54.901 1.00 67.25 102 VAL A CA 1
ATOM 800 C C . VAL A 1 102 ? 24.163 -0.318 -54.301 1.00 67.25 102 VAL A C 1
ATOM 802 O O . VAL A 1 102 ? 24.023 -0.299 -53.081 1.00 67.25 102 VAL A O 1
ATOM 805 N N . LEU A 1 103 ? 23.115 -0.411 -55.132 1.00 65.94 103 LEU A N 1
ATOM 806 C CA . LEU A 1 103 ? 21.730 -0.504 -54.648 1.00 65.94 103 LEU A CA 1
ATOM 807 C C . LEU A 1 103 ? 21.457 -1.792 -53.860 1.00 65.94 103 LEU A C 1
ATOM 809 O O . LEU A 1 103 ? 20.753 -1.745 -52.852 1.00 65.94 103 LEU A O 1
ATOM 813 N N . GLY A 1 104 ? 22.001 -2.929 -54.306 1.00 71.50 104 GLY A N 1
ATOM 814 C CA . GLY A 1 104 ? 21.868 -4.203 -53.598 1.00 71.50 104 GLY A CA 1
ATOM 815 C C . GLY A 1 104 ? 22.450 -4.137 -52.187 1.00 71.50 104 GLY A C 1
ATOM 816 O O . GLY A 1 104 ? 21.769 -4.490 -51.222 1.00 71.50 104 GLY A O 1
ATOM 817 N N . ASP A 1 105 ? 23.663 -3.600 -52.060 1.00 72.12 105 ASP A N 1
ATOM 818 C CA . ASP A 1 105 ? 24.349 -3.470 -50.773 1.00 72.12 105 ASP A CA 1
ATOM 819 C C . ASP A 1 105 ? 23.632 -2.459 -49.854 1.00 72.12 105 ASP A C 1
ATOM 821 O O . ASP A 1 105 ? 23.439 -2.725 -48.667 1.00 72.12 105 ASP A O 1
ATOM 825 N N . PHE A 1 106 ? 23.131 -1.341 -50.396 1.00 69.94 106 PHE A N 1
ATOM 826 C CA . PHE A 1 106 ? 22.303 -0.383 -49.646 1.00 69.94 106 PHE A CA 1
ATOM 827 C C . PHE A 1 106 ? 20.987 -0.987 -49.143 1.00 69.94 106 PHE A C 1
ATOM 829 O O . PHE A 1 106 ? 20.605 -0.760 -47.994 1.00 69.94 106 PHE A O 1
ATOM 836 N N . GLY A 1 107 ? 20.294 -1.761 -49.982 1.00 72.44 107 GLY A N 1
ATOM 837 C CA . GLY A 1 107 ? 19.053 -2.436 -49.604 1.00 72.44 107 GLY A CA 1
ATOM 838 C C . GLY A 1 107 ? 19.263 -3.443 -48.472 1.00 72.44 107 GLY A C 1
ATOM 839 O O . GLY A 1 107 ? 18.476 -3.484 -47.527 1.00 72.44 107 GLY A O 1
ATOM 840 N N . GLN A 1 108 ? 20.360 -4.204 -48.516 1.00 75.38 108 GLN A N 1
ATOM 841 C CA . GLN A 1 108 ? 20.725 -5.138 -47.446 1.00 75.38 108 GLN A CA 1
ATOM 842 C C . GLN A 1 108 ? 21.049 -4.417 -46.130 1.00 75.38 108 GLN A C 1
ATOM 844 O O . GLN A 1 108 ? 20.614 -4.855 -45.065 1.00 75.38 108 GLN A O 1
ATOM 849 N N . LEU A 1 109 ? 21.759 -3.288 -46.192 1.00 71.88 109 LEU A N 1
ATOM 850 C CA . LEU A 1 109 ? 22.085 -2.472 -45.019 1.00 71.88 109 LEU A CA 1
ATOM 851 C C . LEU A 1 109 ? 20.844 -1.841 -44.373 1.00 71.88 109 LEU A C 1
ATOM 853 O O . LEU A 1 109 ? 20.728 -1.834 -43.147 1.00 71.88 109 LEU A O 1
ATOM 857 N N . LEU A 1 110 ? 19.904 -1.354 -45.187 1.00 72.69 110 LEU A N 1
ATOM 858 C CA . LEU A 1 110 ? 18.603 -0.848 -44.735 1.00 72.69 110 LEU A CA 1
ATOM 859 C C . LEU A 1 110 ? 17.763 -1.934 -44.059 1.00 72.69 110 LEU A C 1
ATOM 861 O O . LEU A 1 110 ? 17.159 -1.700 -43.014 1.00 72.69 110 LEU A O 1
ATOM 865 N N . LEU A 1 111 ? 17.735 -3.134 -44.639 1.00 77.19 111 LEU A N 1
ATOM 866 C CA . LEU A 1 111 ? 17.035 -4.271 -44.052 1.00 77.19 111 LEU A CA 1
ATOM 867 C C . LEU A 1 111 ? 17.652 -4.652 -42.698 1.00 77.19 111 LEU A C 1
ATOM 869 O O . LEU A 1 111 ? 16.931 -4.870 -41.727 1.00 77.19 111 LEU A O 1
ATOM 873 N N . LEU A 1 112 ? 18.984 -4.686 -42.613 1.00 74.31 112 LEU A N 1
ATOM 874 C CA . LEU A 1 112 ? 19.695 -5.034 -41.386 1.00 74.31 112 LEU A CA 1
ATOM 875 C C . LEU A 1 112 ? 19.465 -3.990 -40.284 1.00 74.31 112 LEU A C 1
ATOM 877 O O . LEU A 1 112 ? 19.203 -4.369 -39.144 1.00 74.31 112 LEU A O 1
ATOM 881 N N . SER A 1 113 ? 19.480 -2.692 -40.603 1.00 72.62 113 SER A N 1
ATOM 882 C CA . SER A 1 113 ? 19.192 -1.642 -39.617 1.00 72.62 113 SER A CA 1
ATOM 883 C C . SER A 1 113 ? 17.748 -1.698 -39.109 1.00 72.62 113 SER A C 1
ATOM 885 O O . SER A 1 113 ? 17.525 -1.565 -37.904 1.00 72.62 113 SER A O 1
ATOM 887 N N . LEU A 1 114 ? 16.782 -1.978 -39.991 1.00 75.50 114 LEU A N 1
ATOM 888 C CA . LEU A 1 114 ? 15.385 -2.191 -39.614 1.00 75.50 114 LEU A CA 1
ATOM 889 C C . LEU A 1 114 ? 15.231 -3.409 -38.693 1.00 75.50 114 LEU A C 1
ATOM 891 O O . LEU A 1 114 ? 14.538 -3.324 -37.681 1.00 75.50 114 LEU A O 1
ATOM 895 N N . ILE A 1 115 ? 15.905 -4.521 -39.001 1.00 79.38 115 ILE A N 1
ATOM 896 C CA . ILE A 1 115 ? 15.902 -5.718 -38.151 1.00 79.38 115 ILE A CA 1
ATOM 897 C C . ILE A 1 115 ? 16.469 -5.389 -36.770 1.00 79.38 115 ILE A C 1
ATOM 899 O O . ILE A 1 115 ? 15.844 -5.733 -35.769 1.00 79.38 115 ILE A O 1
ATOM 903 N N . VAL A 1 116 ? 17.607 -4.692 -36.687 1.00 76.56 116 VAL A N 1
ATOM 904 C CA . VAL A 1 116 ? 18.198 -4.327 -35.390 1.00 76.56 116 VAL A CA 1
ATOM 905 C C . VAL A 1 116 ? 17.269 -3.400 -34.605 1.00 76.56 116 VAL A C 1
ATOM 907 O O . VAL A 1 116 ? 17.101 -3.603 -33.406 1.00 76.56 116 VAL A O 1
ATOM 910 N N . LEU A 1 117 ? 16.615 -2.437 -35.263 1.00 73.12 117 LEU A N 1
ATOM 911 C CA . LEU A 1 117 ? 15.630 -1.561 -34.625 1.00 73.12 117 LEU A CA 1
ATOM 912 C C . LEU A 1 117 ? 14.441 -2.360 -34.066 1.00 73.12 117 LEU A C 1
ATOM 914 O O . LEU A 1 117 ? 14.072 -2.172 -32.909 1.00 73.12 117 LEU A O 1
ATOM 918 N N . ILE A 1 118 ? 13.878 -3.283 -34.853 1.00 78.75 118 ILE A N 1
ATOM 919 C CA . ILE A 1 118 ? 12.775 -4.156 -34.422 1.00 78.75 118 ILE A CA 1
ATOM 920 C C . ILE A 1 118 ? 13.210 -5.027 -33.241 1.00 78.75 118 ILE A C 1
ATOM 922 O O . ILE A 1 118 ? 12.490 -5.111 -32.248 1.00 78.75 118 ILE A O 1
ATOM 926 N N . VAL A 1 119 ? 14.393 -5.641 -33.314 1.00 79.00 119 VAL A N 1
ATOM 927 C CA . VAL A 1 119 ? 14.944 -6.465 -32.229 1.00 79.00 119 VAL A CA 1
ATOM 928 C C . VAL A 1 119 ? 15.130 -5.638 -30.962 1.00 79.00 119 VAL A C 1
ATOM 930 O O . VAL A 1 119 ? 14.774 -6.109 -29.887 1.00 79.00 119 VAL A O 1
ATOM 933 N N . LEU A 1 120 ? 15.623 -4.401 -31.068 1.00 74.25 120 LEU A N 1
ATOM 934 C CA . LEU A 1 120 ? 15.768 -3.507 -29.921 1.00 74.25 120 LEU A CA 1
ATOM 935 C C . LEU A 1 120 ? 14.419 -3.160 -29.293 1.00 74.25 120 LEU A C 1
ATOM 937 O O . LEU A 1 120 ? 14.277 -3.255 -28.079 1.00 74.25 120 LEU A O 1
ATOM 941 N N . VAL A 1 121 ? 13.418 -2.814 -30.106 1.00 73.25 121 VAL A N 1
ATOM 942 C CA . VAL A 1 121 ? 12.064 -2.509 -29.621 1.00 73.25 121 VAL A CA 1
ATOM 943 C C . VAL A 1 121 ? 11.445 -3.729 -28.939 1.00 73.25 121 VAL A C 1
ATOM 945 O O . VAL A 1 121 ? 10.904 -3.610 -27.839 1.00 73.25 121 VAL A O 1
ATOM 948 N N . LEU A 1 122 ? 11.561 -4.913 -29.547 1.00 77.19 122 LEU A N 1
ATOM 949 C CA . LEU A 1 122 ? 11.067 -6.162 -28.969 1.00 77.19 122 LEU A CA 1
ATOM 950 C C . LEU A 1 122 ? 11.820 -6.540 -27.691 1.00 77.19 122 LEU A C 1
ATOM 952 O O . LEU A 1 122 ? 11.191 -6.990 -26.740 1.00 77.19 122 LEU A O 1
ATOM 956 N N . ALA A 1 123 ? 13.135 -6.323 -27.628 1.00 73.75 123 ALA A N 1
ATOM 957 C CA . ALA A 1 123 ? 13.936 -6.562 -26.432 1.00 73.75 123 ALA A CA 1
ATOM 958 C C . ALA A 1 123 ? 13.561 -5.595 -25.302 1.00 73.75 123 ALA A C 1
ATOM 960 O O . ALA A 1 123 ? 13.393 -6.029 -24.165 1.00 73.75 123 ALA A O 1
ATOM 961 N N . SER A 1 124 ? 13.354 -4.309 -25.600 1.00 71.06 124 SER A N 1
ATOM 962 C CA . SER A 1 124 ? 12.849 -3.329 -24.634 1.00 71.06 124 SER A CA 1
ATOM 963 C C . SER A 1 124 ? 11.455 -3.706 -24.128 1.00 71.06 124 SER A C 1
ATOM 965 O O . SER A 1 124 ? 11.210 -3.650 -22.925 1.00 71.06 124 SER A O 1
ATOM 967 N N . LEU A 1 125 ? 10.559 -4.157 -25.011 1.00 69.88 125 LEU A N 1
ATOM 968 C CA . LEU A 1 125 ? 9.220 -4.612 -24.634 1.00 69.88 125 LEU A CA 1
ATOM 969 C C . LEU A 1 125 ? 9.263 -5.910 -23.808 1.00 69.88 125 LEU A C 1
ATOM 971 O O . LEU A 1 125 ? 8.544 -6.042 -22.821 1.00 69.88 125 LEU A O 1
ATOM 975 N N . ALA A 1 126 ? 10.136 -6.854 -24.156 1.00 66.75 126 ALA A N 1
ATOM 976 C CA . ALA A 1 126 ? 10.342 -8.077 -23.389 1.00 66.75 126 ALA A CA 1
ATOM 977 C C . ALA A 1 126 ? 10.890 -7.759 -21.991 1.00 66.75 126 ALA A C 1
ATOM 979 O O . ALA A 1 126 ? 10.313 -8.201 -20.997 1.00 66.75 126 ALA A O 1
ATOM 980 N N . LEU A 1 127 ? 11.923 -6.913 -21.899 1.00 67.44 127 LEU A N 1
ATOM 981 C CA . LEU A 1 127 ? 12.468 -6.439 -20.626 1.00 67.44 127 LEU A CA 1
ATOM 982 C C . LEU A 1 127 ? 11.387 -5.754 -19.781 1.00 67.44 127 LEU A C 1
ATOM 984 O O . LEU A 1 127 ? 11.262 -6.085 -18.604 1.00 67.44 127 LEU A O 1
ATOM 988 N N . PHE A 1 128 ? 10.526 -4.930 -20.389 1.00 65.19 128 PHE A N 1
ATOM 989 C CA . PHE A 1 128 ? 9.363 -4.336 -19.718 1.00 65.19 128 PHE A CA 1
ATOM 990 C C . PHE A 1 128 ? 8.468 -5.379 -19.060 1.00 65.19 128 PHE A C 1
ATOM 992 O O . PHE A 1 128 ? 8.175 -5.309 -17.868 1.00 65.19 128 PHE A O 1
ATOM 999 N N . THR A 1 129 ? 8.033 -6.363 -19.850 1.00 61.28 129 THR A N 1
ATOM 1000 C CA . THR A 1 129 ? 7.099 -7.385 -19.378 1.00 61.28 129 THR A CA 1
ATOM 1001 C C . THR A 1 129 ? 7.733 -8.236 -18.286 1.00 61.28 129 THR A C 1
ATOM 1003 O O . THR A 1 129 ? 7.073 -8.564 -17.304 1.00 61.28 129 THR A O 1
ATOM 1006 N N . THR A 1 130 ? 9.031 -8.529 -18.392 1.00 58.56 130 THR A N 1
ATOM 1007 C CA . THR A 1 130 ? 9.747 -9.282 -17.362 1.00 58.56 130 THR A CA 1
ATOM 1008 C C . THR A 1 130 ? 9.959 -8.474 -16.083 1.00 58.56 130 THR A C 1
ATOM 1010 O O . THR A 1 130 ? 9.686 -8.996 -15.006 1.00 58.56 130 THR A O 1
ATOM 1013 N N . GLU A 1 131 ? 10.367 -7.205 -16.143 1.00 59.22 131 GLU A N 1
ATOM 1014 C CA . GLU A 1 131 ? 10.601 -6.410 -14.93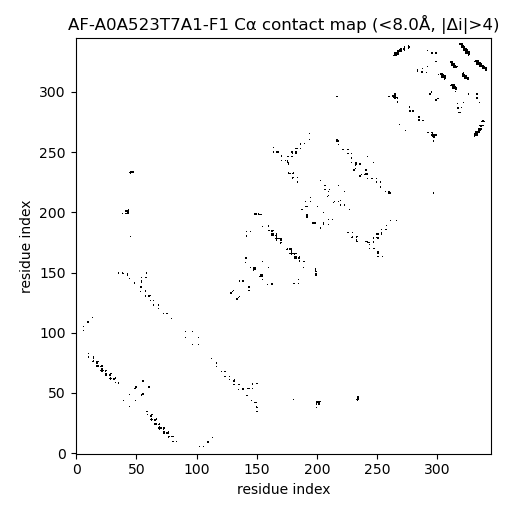1 1.00 59.22 131 GLU A CA 1
ATOM 1015 C C . GLU A 1 131 ? 9.303 -6.061 -14.199 1.00 59.22 131 GLU A C 1
ATOM 1017 O O . GLU A 1 131 ? 9.246 -6.177 -12.975 1.00 59.22 131 GLU A O 1
ATOM 1022 N N . VAL A 1 132 ? 8.237 -5.716 -14.923 1.00 57.84 132 VAL A N 1
ATOM 1023 C CA . VAL A 1 132 ? 6.958 -5.340 -14.305 1.00 57.84 132 VAL A CA 1
ATOM 1024 C C . VAL A 1 132 ? 6.238 -6.560 -13.721 1.00 57.84 132 VAL A C 1
ATOM 1026 O O . VAL A 1 132 ? 5.714 -6.482 -12.613 1.00 57.84 132 VAL A O 1
ATOM 1029 N N . ILE A 1 133 ? 6.238 -7.704 -14.417 1.00 53.56 133 ILE A N 1
ATOM 1030 C CA . ILE A 1 133 ? 5.450 -8.885 -14.013 1.00 53.56 133 ILE A CA 1
ATOM 1031 C C . ILE A 1 133 ? 6.260 -9.841 -13.122 1.00 53.56 133 ILE A C 1
ATOM 1033 O O . ILE A 1 133 ? 5.737 -10.380 -12.144 1.00 53.56 133 ILE A O 1
ATOM 1037 N N . VAL A 1 134 ? 7.544 -10.068 -13.424 1.00 54.25 134 VAL A N 1
ATOM 1038 C CA . VAL A 1 134 ? 8.406 -10.976 -12.640 1.00 54.25 134 VAL A CA 1
ATOM 1039 C C . VAL A 1 134 ? 9.058 -10.242 -11.466 1.00 54.25 134 VAL A C 1
ATOM 1041 O O . VAL A 1 134 ? 9.263 -10.846 -10.411 1.00 54.25 134 VAL A O 1
ATOM 1044 N N . GLY A 1 135 ? 9.338 -8.941 -11.603 1.00 59.09 135 GLY A N 1
ATOM 1045 C CA . GLY A 1 135 ? 9.910 -8.122 -10.531 1.00 59.09 135 GLY A CA 1
ATOM 1046 C C . GLY A 1 135 ? 8.981 -7.972 -9.327 1.00 59.09 135 GLY A C 1
ATOM 1047 O O . GLY A 1 135 ? 9.449 -8.028 -8.192 1.00 59.09 135 GLY A O 1
ATOM 1048 N N . GLU A 1 136 ? 7.663 -7.901 -9.544 1.00 65.75 136 GLU A N 1
ATOM 1049 C CA . GLU A 1 136 ? 6.690 -7.755 -8.455 1.00 65.75 136 GLU A CA 1
ATOM 1050 C C . GLU A 1 136 ? 6.744 -8.919 -7.453 1.00 65.75 136 GLU A C 1
ATOM 1052 O O . GLU A 1 136 ? 6.739 -8.712 -6.237 1.00 65.75 136 GLU A O 1
ATOM 1057 N N . LYS A 1 137 ? 6.859 -10.157 -7.952 1.00 66.88 137 LYS A N 1
ATOM 1058 C CA . LYS A 1 137 ? 6.952 -11.358 -7.104 1.00 66.88 137 LYS A CA 1
ATOM 1059 C C . LYS A 1 137 ? 8.275 -11.449 -6.344 1.00 66.88 137 LYS A C 1
ATOM 1061 O O . LYS A 1 137 ? 8.328 -12.120 -5.319 1.00 66.88 137 LYS A O 1
ATOM 1066 N N . ARG A 1 138 ? 9.325 -10.778 -6.830 1.00 71.88 138 ARG A N 1
ATOM 1067 C CA . ARG A 1 138 ? 10.650 -10.726 -6.190 1.00 71.88 138 ARG A CA 1
ATOM 1068 C C . ARG A 1 138 ? 10.761 -9.638 -5.124 1.00 71.88 138 ARG A C 1
ATOM 1070 O O . ARG A 1 138 ? 11.716 -9.660 -4.353 1.00 71.88 138 ARG A O 1
ATOM 1077 N N . LEU A 1 139 ? 9.817 -8.697 -5.071 1.00 76.62 139 LEU A N 1
ATOM 1078 C CA . LEU A 1 139 ? 9.777 -7.700 -4.007 1.00 76.62 139 LEU A CA 1
ATOM 1079 C C . LEU A 1 139 ? 9.431 -8.362 -2.666 1.00 76.62 139 LEU A C 1
ATOM 1081 O O . LEU A 1 139 ? 8.486 -9.164 -2.624 1.00 76.62 139 LEU A O 1
ATOM 1085 N N . PRO A 1 140 ? 10.119 -7.971 -1.574 1.00 84.12 140 PRO A N 1
ATOM 1086 C CA . PRO A 1 140 ? 9.647 -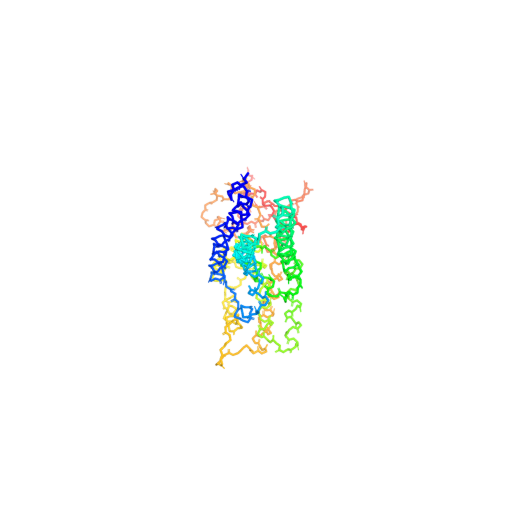8.232 -0.221 1.00 84.12 140 PRO A CA 1
ATOM 1087 C C . PRO A 1 140 ? 8.197 -7.771 -0.071 1.00 84.12 140 PRO A C 1
ATOM 1089 O O . PRO A 1 140 ? 7.799 -6.755 -0.650 1.00 84.12 140 PRO A O 1
ATOM 1092 N N . LEU A 1 141 ? 7.410 -8.509 0.711 1.00 86.50 141 LEU A N 1
ATOM 1093 C CA . LEU A 1 141 ? 5.968 -8.293 0.842 1.00 86.50 141 LEU A CA 1
ATOM 1094 C C . LEU A 1 141 ? 5.630 -6.830 1.190 1.00 86.50 141 LEU A C 1
ATOM 1096 O O . LEU A 1 141 ? 4.799 -6.216 0.521 1.00 86.50 141 LEU A O 1
ATOM 1100 N N . LEU A 1 142 ? 6.348 -6.237 2.150 1.00 87.06 142 LEU A N 1
ATOM 1101 C CA . LEU A 1 142 ? 6.162 -4.837 2.545 1.00 87.06 142 LEU A CA 1
ATOM 1102 C C . LEU A 1 142 ? 6.444 -3.844 1.408 1.00 87.06 142 LEU A C 1
ATOM 1104 O O . LEU A 1 142 ? 5.686 -2.898 1.200 1.00 87.06 142 LEU A O 1
ATOM 1108 N N . ALA A 1 143 ? 7.509 -4.070 0.635 1.00 85.00 143 ALA A N 1
ATOM 1109 C CA . ALA A 1 143 ? 7.860 -3.210 -0.492 1.00 85.00 143 ALA A CA 1
ATOM 1110 C C . ALA A 1 143 ? 6.801 -3.270 -1.597 1.00 85.00 143 ALA A C 1
ATOM 1112 O O . ALA A 1 143 ? 6.464 -2.242 -2.181 1.00 85.00 143 ALA A O 1
ATOM 1113 N N . ARG A 1 144 ? 6.231 -4.455 -1.847 1.00 86.56 144 ARG A N 1
ATOM 1114 C CA . ARG A 1 144 ? 5.143 -4.637 -2.816 1.00 86.56 144 ARG A CA 1
ATOM 1115 C C . ARG A 1 144 ? 3.884 -3.878 -2.399 1.00 86.56 144 ARG A C 1
ATOM 1117 O O . ARG A 1 144 ? 3.306 -3.164 -3.215 1.00 86.56 144 ARG A O 1
ATOM 1124 N N . VAL A 1 145 ? 3.501 -3.996 -1.129 1.00 85.19 145 VAL A N 1
ATOM 1125 C CA . VAL A 1 145 ? 2.344 -3.305 -0.545 1.00 85.19 145 VAL A CA 1
ATOM 1126 C C . VAL A 1 145 ? 2.464 -1.786 -0.691 1.00 85.19 145 VAL A C 1
ATOM 1128 O O . VAL A 1 145 ? 1.562 -1.141 -1.231 1.00 85.19 145 VAL A O 1
ATOM 1131 N N . TYR A 1 146 ? 3.591 -1.206 -0.266 1.00 86.88 146 TYR A N 1
ATOM 1132 C CA . TYR A 1 146 ? 3.792 0.241 -0.373 1.00 86.88 146 TYR A CA 1
ATOM 1133 C C . TYR A 1 146 ? 3.909 0.697 -1.824 1.00 86.88 146 TYR A C 1
ATOM 1135 O O . TYR A 1 146 ? 3.363 1.739 -2.178 1.00 86.88 146 TYR A O 1
ATOM 1143 N N . ALA A 1 147 ? 4.563 -0.083 -2.687 1.00 84.06 147 ALA A N 1
ATOM 1144 C CA . ALA A 1 147 ? 4.685 0.270 -4.094 1.00 84.06 147 ALA A CA 1
ATOM 1145 C C . ALA A 1 147 ? 3.319 0.313 -4.783 1.00 84.06 147 ALA A C 1
ATOM 1147 O O . ALA A 1 147 ? 3.033 1.248 -5.524 1.00 84.06 147 ALA A O 1
ATOM 1148 N N . ARG A 1 148 ? 2.444 -0.654 -4.496 1.00 85.00 148 ARG A N 1
ATOM 1149 C CA . ARG A 1 148 ? 1.065 -0.645 -4.984 1.00 85.00 148 ARG A CA 1
ATOM 1150 C C . ARG A 1 148 ? 0.285 0.569 -4.487 1.00 85.00 148 ARG A C 1
ATOM 1152 O O . ARG A 1 148 ? -0.325 1.243 -5.307 1.00 85.00 148 ARG A O 1
ATOM 1159 N N . SER A 1 149 ? 0.420 0.920 -3.205 1.00 81.75 149 SER A N 1
ATOM 1160 C CA . SER A 1 149 ? -0.183 2.145 -2.661 1.00 81.75 149 SER A CA 1
ATOM 1161 C C . SER A 1 149 ? 0.326 3.422 -3.344 1.00 81.75 149 SER A C 1
ATOM 1163 O O . SER A 1 149 ? -0.442 4.370 -3.465 1.00 81.75 149 SER A O 1
ATOM 1165 N N . VAL A 1 150 ? 1.597 3.481 -3.759 1.00 81.69 150 VAL A N 1
ATOM 1166 C CA . VAL A 1 150 ? 2.156 4.612 -4.532 1.00 81.69 150 VAL A CA 1
ATOM 1167 C C . VAL A 1 150 ? 1.594 4.636 -5.955 1.00 81.69 150 VAL A C 1
ATOM 1169 O O . VAL A 1 150 ? 1.371 5.702 -6.518 1.00 81.69 150 VAL A O 1
ATOM 1172 N N . LEU A 1 151 ? 1.356 3.462 -6.541 1.00 80.69 151 LEU A N 1
ATOM 1173 C CA . LEU A 1 151 ? 0.797 3.304 -7.885 1.00 80.69 151 LEU A CA 1
ATOM 1174 C C . LEU A 1 151 ? -0.739 3.393 -7.928 1.00 80.69 151 LEU A C 1
ATOM 1176 O O . LEU A 1 151 ? -1.311 3.191 -8.999 1.00 80.69 151 LEU A O 1
ATOM 1180 N N . GLY A 1 152 ? -1.405 3.649 -6.797 1.00 76.56 152 GLY A N 1
ATOM 1181 C CA . GLY A 1 152 ? -2.867 3.676 -6.710 1.00 76.56 152 GLY A CA 1
ATOM 1182 C C . GLY A 1 152 ? -3.523 2.328 -7.038 1.00 76.56 152 GLY A C 1
ATOM 1183 O O . GLY A 1 152 ? -4.582 2.302 -7.664 1.00 76.56 152 GLY A O 1
ATOM 1184 N N . ARG A 1 153 ? -2.867 1.211 -6.688 1.00 79.69 153 ARG A N 1
ATOM 1185 C CA . ARG A 1 153 ? -3.403 -0.152 -6.810 1.00 79.69 153 ARG A CA 1
ATOM 1186 C C . ARG A 1 153 ? -3.672 -0.790 -5.442 1.00 79.69 153 ARG A C 1
ATOM 1188 O O . ARG A 1 153 ? -2.781 -0.868 -4.595 1.00 79.69 153 ARG A O 1
ATOM 1195 N N . ARG A 1 154 ? -4.848 -1.408 -5.275 1.00 79.31 154 ARG A N 1
ATOM 1196 C CA . ARG A 1 154 ? -5.195 -2.090 -4.019 1.00 79.31 154 ARG A CA 1
ATOM 1197 C C . ARG A 1 154 ? -4.381 -3.371 -3.857 1.00 79.31 154 ARG A C 1
ATOM 1199 O O . ARG A 1 154 ? -4.123 -4.113 -4.809 1.00 79.31 154 ARG A O 1
ATOM 1206 N N . SER A 1 155 ? -3.980 -3.645 -2.620 1.00 81.69 155 SER A N 1
ATOM 1207 C CA . SER A 1 155 ? -3.381 -4.934 -2.263 1.00 81.69 155 SER A CA 1
ATOM 1208 C C . SER A 1 155 ? -4.461 -6.010 -2.182 1.00 81.69 155 SER A C 1
ATOM 1210 O O . SER A 1 155 ? -5.600 -5.728 -1.807 1.00 81.69 155 SER A O 1
ATOM 1212 N N . SER A 1 156 ? -4.114 -7.243 -2.550 1.00 80.06 156 SER A N 1
ATOM 1213 C CA . SER A 1 156 ? -5.063 -8.354 -2.470 1.00 80.06 156 SER A CA 1
ATOM 1214 C C . SER A 1 156 ? -5.346 -8.711 -1.009 1.00 80.06 156 SER A C 1
ATOM 1216 O O . SER A 1 156 ? -4.481 -8.546 -0.148 1.00 80.06 156 SER A O 1
ATOM 1218 N N . LYS A 1 157 ? -6.538 -9.248 -0.719 1.00 78.12 157 LYS A N 1
ATOM 1219 C CA . LYS A 1 157 ? -6.888 -9.702 0.637 1.00 78.12 157 LYS A CA 1
ATOM 1220 C C . LYS A 1 157 ? -5.883 -10.729 1.177 1.00 78.12 157 LYS A C 1
ATOM 1222 O O . LYS A 1 157 ? -5.466 -10.620 2.318 1.00 78.12 157 LYS A O 1
ATOM 1227 N N . VAL A 1 158 ? -5.423 -11.647 0.324 1.00 79.62 158 VAL A N 1
ATOM 1228 C CA . VAL A 1 158 ? -4.406 -12.657 0.671 1.00 79.62 158 VAL A CA 1
ATOM 1229 C C . VAL A 1 158 ? -3.095 -12.012 1.127 1.00 79.62 158 VAL A C 1
ATOM 1231 O O . VAL A 1 158 ? -2.507 -12.449 2.110 1.00 79.62 158 VAL A O 1
ATOM 1234 N N . GLU A 1 159 ? -2.636 -10.961 0.443 1.00 83.75 159 GLU A N 1
ATOM 1235 C CA . GLU A 1 159 ? -1.419 -10.248 0.851 1.00 83.75 159 GLU A CA 1
ATOM 1236 C C . GLU A 1 159 ? -1.617 -9.513 2.175 1.00 83.75 159 GLU A C 1
ATOM 1238 O O . GLU A 1 159 ? -0.735 -9.573 3.026 1.00 83.75 159 GLU A O 1
ATOM 1243 N N . ILE A 1 160 ? -2.773 -8.877 2.380 1.00 83.44 160 ILE A N 1
ATOM 1244 C CA . ILE A 1 160 ? -3.095 -8.190 3.639 1.00 83.44 160 ILE A CA 1
ATOM 1245 C C . ILE A 1 160 ? -3.097 -9.185 4.803 1.00 83.44 160 ILE A C 1
ATOM 1247 O O . ILE A 1 160 ? -2.414 -8.964 5.801 1.00 83.44 160 ILE A O 1
ATOM 1251 N N . ASP A 1 161 ? -3.792 -10.310 4.641 1.00 84.25 161 ASP A N 1
ATOM 1252 C CA . ASP A 1 161 ? -3.909 -11.348 5.667 1.00 84.25 161 ASP A CA 1
ATOM 1253 C C . ASP A 1 161 ? -2.545 -12.004 5.978 1.00 84.25 161 ASP A C 1
ATOM 1255 O O . ASP A 1 161 ? -2.324 -12.489 7.087 1.00 84.25 161 ASP A O 1
ATOM 1259 N N . SER A 1 162 ? -1.593 -11.966 5.036 1.00 89.50 162 SER A N 1
ATOM 1260 C CA . SER A 1 162 ? -0.228 -12.474 5.235 1.00 89.50 162 SER A CA 1
ATOM 1261 C C . SER A 1 162 ? 0.710 -11.532 6.007 1.00 89.50 162 SER A C 1
ATOM 1263 O O . SER A 1 162 ? 1.751 -11.980 6.487 1.00 89.50 162 SER A O 1
ATOM 1265 N N . LEU A 1 163 ? 0.360 -10.249 6.183 1.00 93.56 163 LEU A N 1
ATOM 1266 C CA . LEU A 1 163 ? 1.245 -9.262 6.822 1.00 93.56 163 LEU A CA 1
ATOM 1267 C C . LEU A 1 163 ? 1.439 -9.499 8.325 1.00 93.56 163 LEU A C 1
ATOM 1269 O O . LEU A 1 163 ? 2.548 -9.316 8.819 1.00 93.56 163 LEU A O 1
ATOM 1273 N N . VAL A 1 164 ? 0.393 -9.902 9.056 1.00 93.75 164 VAL A N 1
ATOM 1274 C CA . VAL A 1 164 ? 0.481 -10.133 10.514 1.00 93.75 164 VAL A CA 1
ATOM 1275 C C . VAL A 1 164 ? 1.331 -11.368 10.851 1.00 93.75 164 VAL A C 1
ATOM 1277 O O . VAL A 1 164 ? 2.229 -11.245 11.685 1.00 93.75 164 VAL A O 1
ATOM 1280 N N . PRO A 1 165 ? 1.145 -12.535 10.195 1.00 94.12 165 PRO A N 1
ATOM 1281 C CA . PRO A 1 165 ? 2.051 -13.671 10.376 1.00 94.12 165 PRO A CA 1
ATOM 1282 C C . PRO A 1 165 ? 3.515 -13.324 10.078 1.00 94.12 165 PRO A C 1
ATOM 1284 O O . PRO A 1 165 ? 4.408 -13.710 10.833 1.00 94.12 165 PRO A O 1
ATOM 1287 N N . GLU A 1 166 ? 3.767 -12.552 9.017 1.00 94.00 166 GLU A N 1
ATOM 1288 C CA . GLU A 1 166 ? 5.123 -12.116 8.672 1.00 94.00 166 GLU A CA 1
ATOM 1289 C C . GLU A 1 166 ? 5.689 -11.152 9.728 1.00 94.00 166 GLU A C 1
ATOM 1291 O O . GLU A 1 166 ? 6.838 -11.296 10.144 1.00 94.00 166 GLU A O 1
ATOM 1296 N N . ALA A 1 167 ? 4.873 -10.227 10.247 1.00 95.00 167 ALA A N 1
ATOM 1297 C CA . ALA A 1 167 ? 5.261 -9.339 11.342 1.00 95.00 167 ALA A CA 1
ATOM 1298 C C . ALA A 1 167 ? 5.693 -10.115 12.596 1.00 95.00 167 ALA A C 1
ATOM 1300 O O . ALA A 1 167 ? 6.689 -9.753 13.229 1.00 95.00 167 ALA A O 1
ATOM 1301 N N . ARG A 1 168 ? 4.979 -11.194 12.942 1.00 95.38 168 ARG A N 1
ATOM 1302 C CA . ARG A 1 168 ? 5.315 -12.074 14.072 1.00 95.38 168 ARG A CA 1
ATOM 1303 C C . ARG A 1 168 ? 6.625 -12.829 13.833 1.00 95.38 168 ARG A C 1
ATOM 1305 O O . ARG A 1 168 ? 7.496 -12.828 14.697 1.00 95.38 168 ARG A O 1
ATOM 1312 N N . SER A 1 169 ? 6.807 -13.386 12.638 1.00 96.06 169 SER A N 1
ATOM 1313 C CA . SER A 1 169 ? 8.067 -14.019 12.212 1.00 96.06 169 SER A CA 1
ATOM 1314 C C . SER A 1 169 ? 9.262 -13.057 12.329 1.00 96.06 169 SER A C 1
ATOM 1316 O O . SER A 1 169 ? 10.324 -13.427 12.828 1.00 96.06 169 SER A O 1
ATOM 1318 N N . LEU A 1 170 ? 9.092 -11.792 11.932 1.00 94.00 170 LEU A N 1
ATOM 1319 C CA . LEU A 1 170 ? 10.121 -10.752 12.062 1.00 94.00 170 LEU A CA 1
ATOM 1320 C C . LEU A 1 170 ? 10.381 -10.349 13.520 1.00 94.00 170 LEU A C 1
ATOM 1322 O O . LEU A 1 170 ? 11.525 -10.082 13.888 1.00 94.00 170 LEU A O 1
ATOM 1326 N N . TYR A 1 171 ? 9.349 -10.331 14.365 1.00 95.88 171 TYR A N 1
ATOM 1327 C CA . TYR A 1 171 ? 9.514 -10.112 15.802 1.00 95.88 171 TYR A CA 1
ATOM 1328 C C . TYR A 1 171 ? 10.378 -11.213 16.433 1.00 95.88 171 TYR A C 1
ATOM 1330 O O . TYR A 1 171 ? 11.336 -10.915 17.146 1.00 95.88 171 TYR A O 1
ATOM 1338 N N . GLU A 1 172 ? 10.092 -12.479 16.117 1.00 95.56 172 GLU A N 1
ATOM 1339 C CA . GLU A 1 172 ? 10.838 -13.640 16.620 1.00 95.56 172 GLU A CA 1
ATOM 1340 C C . GLU A 1 172 ? 12.305 -13.638 16.164 1.00 95.56 172 GLU A C 1
ATOM 1342 O O . GLU A 1 172 ? 13.193 -14.034 16.918 1.00 95.56 172 GLU A O 1
ATOM 1347 N N . LYS A 1 173 ? 12.580 -13.123 14.959 1.00 94.62 173 LYS A N 1
ATOM 1348 C CA . LYS A 1 173 ? 13.939 -12.945 14.416 1.00 94.62 173 LYS A CA 1
ATOM 1349 C C . LYS A 1 173 ? 14.708 -11.766 15.026 1.00 94.62 173 LYS A C 1
ATOM 1351 O O . LYS A 1 173 ? 15.887 -11.600 14.726 1.00 94.62 173 LYS A O 1
ATOM 1356 N N . GLY A 1 174 ? 14.070 -10.938 15.855 1.00 92.38 174 GLY A N 1
ATOM 1357 C CA . GLY A 1 174 ? 14.686 -9.759 16.474 1.00 92.38 174 GLY A CA 1
ATOM 1358 C C . GLY A 1 174 ? 14.709 -8.506 15.590 1.00 92.38 174 GLY A C 1
ATOM 1359 O O . GLY A 1 174 ? 15.279 -7.488 15.978 1.00 92.38 174 GLY A O 1
ATOM 1360 N N . THR A 1 175 ? 14.073 -8.535 14.416 1.00 92.38 175 THR A N 1
ATOM 1361 C CA . THR A 1 175 ? 13.939 -7.378 13.516 1.00 92.38 175 THR A CA 1
ATOM 1362 C C . THR A 1 175 ? 12.712 -6.548 13.903 1.00 92.38 175 THR A C 1
ATOM 1364 O O . THR A 1 175 ? 11.701 -6.513 13.201 1.00 92.38 175 THR A O 1
ATOM 1367 N N . PHE A 1 176 ? 12.789 -5.886 15.061 1.00 93.50 176 PHE A N 1
ATOM 1368 C CA . PHE A 1 176 ? 11.655 -5.194 15.692 1.00 93.50 176 PHE A CA 1
ATOM 1369 C C . PHE A 1 176 ? 11.094 -4.038 14.856 1.00 93.50 176 PHE A C 1
ATOM 1371 O O . PHE A 1 176 ? 9.879 -3.899 14.740 1.00 93.50 176 PHE A O 1
ATOM 1378 N N . GLY A 1 177 ? 11.961 -3.240 14.224 1.00 90.44 177 GLY A N 1
ATOM 1379 C CA . GLY A 1 177 ? 11.528 -2.150 13.344 1.00 90.44 177 GLY A CA 1
ATOM 1380 C C . GLY A 1 177 ? 10.699 -2.655 12.162 1.00 90.44 177 GLY A C 1
ATOM 1381 O O . GLY A 1 177 ? 9.622 -2.130 11.896 1.00 90.44 177 GLY A O 1
ATOM 1382 N N . GLU A 1 178 ? 11.148 -3.723 11.498 1.00 90.69 178 GLU A N 1
ATOM 1383 C CA . GLU A 1 178 ? 10.398 -4.324 10.391 1.00 90.69 178 GLU A CA 1
ATOM 1384 C C . GLU A 1 178 ? 9.081 -4.934 10.877 1.00 90.69 178 GLU A C 1
ATOM 1386 O O . GLU A 1 178 ? 8.046 -4.695 10.265 1.00 90.69 178 GLU A O 1
ATOM 1391 N N . SER A 1 179 ? 9.084 -5.637 12.014 1.00 94.56 179 SER A N 1
ATOM 1392 C CA . SER A 1 179 ? 7.857 -6.172 12.619 1.00 94.56 179 SER A CA 1
ATOM 1393 C C . SER A 1 179 ? 6.798 -5.085 12.857 1.00 94.56 179 SER A C 1
ATOM 1395 O O . SER A 1 179 ? 5.632 -5.256 12.483 1.00 94.56 179 SER A O 1
ATOM 1397 N N . VAL A 1 180 ? 7.209 -3.927 13.391 1.00 93.69 180 VAL A N 1
ATOM 1398 C CA . VAL A 1 180 ? 6.328 -2.760 13.538 1.00 93.69 180 VAL A CA 1
ATOM 1399 C C . VAL A 1 180 ? 5.806 -2.313 12.176 1.00 93.69 180 VAL A C 1
ATOM 1401 O O . VAL A 1 180 ? 4.599 -2.166 12.018 1.00 93.69 180 VAL A O 1
ATOM 1404 N N . LEU A 1 181 ? 6.664 -2.146 11.166 1.00 93.00 181 LEU A N 1
ATOM 1405 C CA . LEU A 1 181 ? 6.230 -1.696 9.838 1.00 93.00 181 LEU A CA 1
ATOM 1406 C C . LEU A 1 181 ? 5.239 -2.660 9.164 1.00 93.00 181 LEU A C 1
ATOM 1408 O O . LEU A 1 181 ? 4.269 -2.201 8.563 1.00 93.00 181 LEU A O 1
ATOM 1412 N N . TYR A 1 182 ? 5.434 -3.974 9.287 1.00 94.62 182 TYR A N 1
ATOM 1413 C CA . TYR A 1 182 ? 4.497 -4.973 8.759 1.00 94.62 182 TYR A CA 1
ATOM 1414 C C . TYR A 1 182 ? 3.153 -4.953 9.497 1.00 94.62 182 TYR A C 1
ATOM 1416 O O . TYR A 1 182 ? 2.100 -4.957 8.854 1.00 94.62 182 TYR A O 1
ATOM 1424 N N . SER A 1 183 ? 3.179 -4.862 10.830 1.00 93.94 183 SER A N 1
ATOM 1425 C CA . SER A 1 183 ? 1.966 -4.721 11.649 1.00 93.94 183 SER A CA 1
ATOM 1426 C C . SER A 1 183 ? 1.182 -3.470 11.240 1.00 93.94 183 SER A C 1
ATOM 1428 O O . SER A 1 183 ? -0.028 -3.507 11.021 1.00 93.94 183 SER A O 1
ATOM 1430 N N . MET A 1 184 ? 1.896 -2.364 11.040 1.00 92.31 184 MET A N 1
ATOM 1431 C CA . MET A 1 184 ? 1.319 -1.093 10.619 1.00 92.31 184 MET A CA 1
ATOM 1432 C C . MET A 1 184 ? 0.723 -1.134 9.224 1.00 92.31 184 MET A C 1
ATOM 1434 O O . MET A 1 184 ? -0.400 -0.672 9.037 1.00 92.31 184 MET A O 1
ATOM 1438 N N . ALA A 1 185 ? 1.433 -1.714 8.258 1.00 91.06 185 ALA A N 1
ATOM 1439 C CA . ALA A 1 185 ? 0.918 -1.881 6.907 1.00 91.06 185 ALA A CA 1
ATOM 1440 C C . ALA A 1 185 ? -0.375 -2.713 6.902 1.00 91.06 185 ALA A C 1
ATOM 1442 O O . ALA A 1 185 ? -1.321 -2.365 6.195 1.00 91.06 185 ALA A O 1
ATOM 1443 N N . SER A 1 186 ? -0.452 -3.760 7.732 1.00 91.94 186 SER A N 1
ATOM 1444 C CA . SER A 1 186 ? -1.673 -4.557 7.893 1.00 91.94 186 SER A CA 1
ATOM 1445 C C . SER A 1 186 ? -2.843 -3.706 8.390 1.00 91.94 186 SER A C 1
ATOM 1447 O O . SER A 1 186 ? -3.903 -3.670 7.760 1.00 91.94 186 SER A O 1
ATOM 1449 N N . LEU A 1 187 ? -2.630 -2.952 9.475 1.00 90.44 187 LEU A N 1
ATOM 1450 C CA . LEU A 1 187 ? -3.645 -2.070 10.048 1.00 90.44 187 LEU A CA 1
ATOM 1451 C C . LEU A 1 187 ? -4.103 -0.996 9.051 1.00 90.44 187 LEU A C 1
ATOM 1453 O O . LEU A 1 187 ? -5.302 -0.794 8.865 1.00 90.44 187 LEU A O 1
ATOM 1457 N N . GLU A 1 188 ? -3.160 -0.319 8.395 1.00 88.25 188 GLU A N 1
ATOM 1458 C CA . GLU A 1 188 ? -3.437 0.732 7.413 1.00 88.25 188 GLU A CA 1
ATOM 1459 C C . GLU A 1 188 ? -4.301 0.215 6.259 1.00 88.25 188 GLU A C 1
ATOM 1461 O O . GLU A 1 188 ? -5.310 0.834 5.916 1.00 88.25 188 GLU A O 1
ATOM 1466 N N . LEU A 1 189 ? -3.939 -0.928 5.672 1.00 86.44 189 LEU A N 1
ATOM 1467 C CA . LEU A 1 189 ? -4.692 -1.518 4.566 1.00 86.44 189 LEU A CA 1
ATOM 1468 C C . LEU A 1 189 ? -6.064 -2.027 5.006 1.00 86.44 189 LEU A C 1
ATOM 1470 O O . LEU A 1 189 ? -7.044 -1.818 4.291 1.00 86.44 189 LEU A O 1
ATOM 1474 N N . ALA A 1 190 ? -6.157 -2.655 6.180 1.00 84.38 190 ALA A N 1
ATOM 1475 C CA . ALA A 1 190 ? -7.428 -3.118 6.722 1.00 84.38 190 ALA A CA 1
ATOM 1476 C C . ALA A 1 190 ? -8.387 -1.948 6.979 1.00 84.38 190 ALA A C 1
ATOM 1478 O O . ALA A 1 190 ? -9.555 -2.008 6.599 1.00 84.38 190 ALA A O 1
ATOM 1479 N N . LEU A 1 191 ? -7.896 -0.853 7.568 1.00 83.94 191 LEU A N 1
ATOM 1480 C CA . LEU A 1 191 ? -8.692 0.353 7.795 1.00 83.94 191 LEU A CA 1
ATOM 1481 C C . LEU A 1 191 ? -9.114 1.010 6.480 1.00 83.94 191 LEU A C 1
ATOM 1483 O O . LEU A 1 191 ? -10.276 1.377 6.336 1.00 83.94 191 LEU A O 1
ATOM 1487 N N . ARG A 1 192 ? -8.209 1.116 5.499 1.00 82.56 192 ARG A N 1
ATOM 1488 C CA . ARG A 1 192 ? -8.539 1.655 4.170 1.00 82.56 192 ARG A CA 1
ATOM 1489 C C . ARG A 1 192 ? -9.630 0.846 3.481 1.00 82.56 192 ARG A C 1
ATOM 1491 O O . ARG A 1 192 ? -10.565 1.440 2.954 1.00 82.56 192 ARG A O 1
ATOM 1498 N N . ASN A 1 193 ? -9.530 -0.482 3.522 1.00 79.00 193 ASN A N 1
ATOM 1499 C CA . ASN A 1 193 ? -10.527 -1.366 2.925 1.00 79.00 193 ASN A CA 1
ATOM 1500 C C . ASN A 1 193 ? -11.882 -1.260 3.632 1.00 79.00 193 ASN A C 1
ATOM 1502 O O . ASN A 1 193 ? -12.900 -1.163 2.956 1.00 79.00 193 ASN A O 1
ATOM 1506 N N . ASN A 1 194 ? -11.902 -1.229 4.967 1.00 76.75 194 ASN A N 1
ATOM 1507 C CA . ASN A 1 194 ? -13.148 -1.121 5.735 1.00 76.75 194 ASN A CA 1
ATOM 1508 C C . ASN A 1 194 ? -13.826 0.252 5.602 1.00 76.75 194 ASN A C 1
ATOM 1510 O O . ASN A 1 194 ? -15.048 0.343 5.667 1.00 76.75 194 ASN A O 1
ATOM 1514 N N . LEU A 1 195 ? -13.050 1.326 5.426 1.00 76.50 195 LEU A N 1
ATOM 1515 C CA . LEU A 1 195 ? -13.564 2.69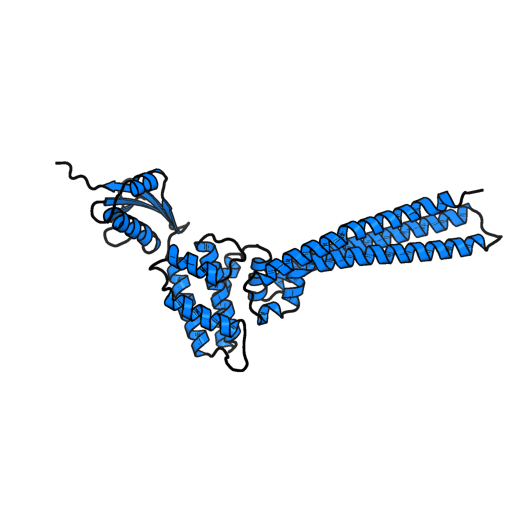7 5.322 1.00 76.50 195 LEU A CA 1
ATOM 1516 C C . LEU A 1 195 ? -13.770 3.181 3.880 1.00 76.50 195 LEU A C 1
ATOM 1518 O O . LEU A 1 195 ? -14.180 4.329 3.692 1.00 76.50 195 LEU A O 1
ATOM 1522 N N . ASP A 1 196 ? -13.473 2.323 2.901 1.00 73.81 196 ASP A N 1
ATOM 1523 C CA . ASP A 1 196 ? -13.447 2.609 1.463 1.00 73.81 196 ASP A CA 1
ATOM 1524 C C . ASP A 1 196 ? -12.693 3.905 1.115 1.00 73.81 196 ASP A C 1
ATOM 1526 O O . ASP A 1 196 ? -13.162 4.778 0.385 1.00 73.81 196 ASP A O 1
ATOM 1530 N N . LEU A 1 197 ? -11.506 4.061 1.706 1.00 76.50 197 LEU A N 1
ATOM 1531 C CA . LEU A 1 197 ? -10.678 5.244 1.500 1.00 76.50 197 LEU A CA 1
ATOM 1532 C C . LEU A 1 197 ? -9.915 5.176 0.167 1.00 76.50 197 LEU A C 1
ATOM 1534 O O . LEU A 1 197 ? -9.474 4.094 -0.238 1.00 76.50 197 LEU A O 1
ATOM 1538 N N . PRO A 1 198 ? -9.694 6.327 -0.500 1.00 71.00 198 PRO A N 1
ATOM 1539 C CA . PRO A 1 198 ? -8.839 6.382 -1.675 1.00 71.00 198 PRO A CA 1
ATOM 1540 C C . PRO A 1 198 ? -7.391 6.033 -1.319 1.00 71.00 198 PRO A C 1
ATOM 1542 O O . PRO A 1 198 ? -6.930 6.192 -0.183 1.00 71.00 198 PRO A O 1
ATOM 1545 N N . GLU A 1 199 ? -6.657 5.546 -2.311 1.00 70.50 199 GLU A N 1
ATOM 1546 C CA . GLU A 1 199 ? -5.252 5.195 -2.143 1.00 70.50 199 GLU A CA 1
ATOM 1547 C C . GLU A 1 199 ? -4.353 6.427 -2.013 1.00 70.50 199 GLU A C 1
ATOM 1549 O O . GLU A 1 199 ? -4.719 7.531 -2.408 1.00 70.50 199 GLU A O 1
ATOM 1554 N N . GLY A 1 200 ? -3.180 6.252 -1.399 1.00 66.44 200 GLY A N 1
ATOM 1555 C CA . GLY A 1 200 ? -2.234 7.350 -1.158 1.00 66.44 200 GLY A CA 1
ATOM 1556 C C . GLY A 1 200 ? -2.593 8.263 0.024 1.00 66.44 200 GLY A C 1
ATOM 1557 O O . GLY A 1 200 ? -1.841 9.181 0.347 1.00 66.44 200 GLY A O 1
ATOM 1558 N N . VAL A 1 201 ? -3.700 8.011 0.732 1.00 72.44 201 VAL A N 1
ATOM 1559 C CA . VAL A 1 201 ? -4.043 8.758 1.951 1.00 72.44 201 VAL A CA 1
ATOM 1560 C C . VAL A 1 201 ? -3.066 8.402 3.078 1.00 72.44 201 VAL A C 1
ATOM 1562 O O . VAL A 1 201 ? -3.055 7.277 3.583 1.00 72.44 201 VAL A O 1
ATOM 1565 N N . GLY A 1 202 ? -2.246 9.375 3.482 1.00 71.19 202 GLY A N 1
ATOM 1566 C CA . GLY A 1 202 ? -1.303 9.228 4.595 1.00 71.19 202 GLY A CA 1
ATOM 1567 C C . GLY A 1 202 ? -1.987 8.961 5.940 1.00 71.19 202 GLY A C 1
ATOM 1568 O O . GLY A 1 202 ? -3.154 9.319 6.146 1.00 71.19 202 GLY A O 1
ATOM 1569 N N . PHE A 1 203 ? -1.241 8.377 6.882 1.00 75.56 203 PHE A N 1
ATOM 1570 C CA . PHE A 1 203 ? -1.784 7.881 8.153 1.00 75.56 203 PHE A CA 1
ATOM 1571 C C . PHE A 1 203 ? -2.544 8.957 8.946 1.00 75.56 203 PHE A C 1
ATOM 1573 O O . PHE A 1 203 ? -3.593 8.698 9.524 1.00 75.56 203 PHE A O 1
ATOM 1580 N N . GLY A 1 204 ? -2.070 10.207 8.922 1.00 75.50 204 GLY A N 1
ATOM 1581 C CA . GLY A 1 204 ? -2.725 11.316 9.626 1.00 75.50 204 GLY A CA 1
ATOM 1582 C C . GLY A 1 204 ? -4.159 11.605 9.157 1.00 75.50 204 GLY A C 1
ATOM 1583 O O . GLY A 1 204 ? -5.032 11.845 9.987 1.00 75.50 204 GLY A O 1
ATOM 1584 N N . ARG A 1 205 ? -4.425 11.543 7.845 1.00 78.81 205 ARG A N 1
ATOM 1585 C CA . ARG A 1 205 ? -5.784 11.720 7.294 1.00 78.81 205 ARG A CA 1
ATOM 1586 C C . ARG A 1 205 ? -6.674 10.514 7.602 1.00 78.81 205 ARG A C 1
ATOM 1588 O O . ARG A 1 205 ? -7.861 10.675 7.887 1.00 78.81 205 ARG A O 1
ATOM 1595 N N . LEU A 1 206 ? -6.078 9.322 7.603 1.00 81.19 206 LEU A N 1
ATOM 1596 C CA . LEU A 1 206 ? -6.749 8.087 7.992 1.00 81.19 206 LEU A CA 1
ATOM 1597 C C . LEU A 1 206 ? -7.259 8.180 9.439 1.00 81.19 206 LEU A C 1
ATOM 1599 O O . LEU A 1 206 ? -8.427 7.895 9.679 1.00 81.19 206 LEU A O 1
ATOM 1603 N N . LEU A 1 207 ? -6.443 8.681 10.374 1.00 81.38 207 LEU A N 1
ATOM 1604 C CA . LEU A 1 207 ? -6.849 8.876 11.773 1.00 81.38 207 LEU A CA 1
ATOM 1605 C C . LEU A 1 207 ? -8.065 9.791 11.935 1.00 81.38 207 LEU A C 1
ATOM 1607 O O . LEU A 1 207 ? -8.950 9.486 12.732 1.00 81.38 207 LEU A O 1
ATOM 1611 N N . GLY A 1 208 ? -8.128 10.889 11.176 1.00 79.75 208 GLY A N 1
ATOM 1612 C CA . GLY A 1 208 ? -9.288 11.785 11.192 1.00 79.75 208 GLY A CA 1
ATOM 1613 C C . GLY A 1 208 ? -10.575 11.061 10.790 1.00 79.75 208 GLY A C 1
ATOM 1614 O O . GLY A 1 208 ? -11.588 11.181 11.471 1.00 79.75 208 GLY A O 1
ATOM 1615 N N . THR A 1 209 ? -10.497 10.230 9.747 1.00 80.62 209 THR A N 1
ATOM 1616 C CA . THR A 1 209 ? -11.647 9.446 9.266 1.00 80.62 209 THR A CA 1
ATOM 1617 C C . THR A 1 209 ? -12.038 8.349 10.257 1.00 80.62 209 THR A C 1
ATOM 1619 O O . THR A 1 209 ? -13.220 8.124 10.498 1.00 80.62 209 THR A O 1
ATOM 1622 N N . VAL A 1 210 ? -11.058 7.660 10.851 1.00 80.62 210 VAL A N 1
ATOM 1623 C CA . VAL A 1 210 ? -11.309 6.619 11.861 1.00 80.62 210 VAL A CA 1
ATOM 1624 C C . VAL A 1 210 ? -12.004 7.211 13.081 1.00 80.62 210 VAL A C 1
ATOM 1626 O O . VAL A 1 210 ? -12.964 6.624 13.570 1.00 80.62 210 VAL A O 1
ATOM 1629 N N . ARG A 1 211 ? -11.575 8.394 13.532 1.00 79.44 211 ARG A N 1
ATOM 1630 C CA . ARG A 1 211 ? -12.220 9.105 14.639 1.00 79.44 211 ARG A CA 1
ATOM 1631 C C . ARG A 1 211 ? -13.688 9.418 14.350 1.00 79.44 211 ARG A C 1
ATOM 1633 O O . ARG A 1 211 ? -14.497 9.314 15.257 1.00 79.44 211 ARG A O 1
ATOM 1640 N N . GLU A 1 212 ? -14.018 9.796 13.119 1.00 76.75 212 GLU A N 1
ATOM 1641 C CA . GLU A 1 212 ? -15.389 10.126 12.718 1.00 76.75 212 GLU A CA 1
ATOM 1642 C C . GLU A 1 212 ? -16.268 8.878 12.531 1.00 76.75 212 GLU A C 1
ATOM 1644 O O . GLU A 1 212 ? -17.411 8.849 12.976 1.00 76.75 212 GLU A O 1
ATOM 1649 N N . LYS A 1 213 ? -15.747 7.836 11.869 1.00 72.56 213 LYS A N 1
ATOM 1650 C CA . LYS A 1 213 ? -16.550 6.684 11.421 1.00 72.56 213 LYS A CA 1
ATOM 1651 C C . LYS A 1 213 ? -16.511 5.470 12.348 1.00 72.56 213 LYS A C 1
ATOM 1653 O O . LYS A 1 213 ? -17.408 4.636 12.276 1.00 72.56 213 LYS A O 1
ATOM 1658 N N . LEU A 1 214 ? -15.479 5.331 13.178 1.00 73.62 214 LEU A N 1
ATOM 1659 C CA . LEU A 1 214 ? -15.258 4.166 14.048 1.00 73.62 214 LEU A CA 1
ATOM 1660 C C . LEU A 1 214 ? -15.157 4.566 15.526 1.00 73.62 214 LEU A C 1
ATOM 1662 O O . LEU A 1 214 ? -14.523 3.868 16.324 1.00 73.62 214 LEU A O 1
ATOM 1666 N N . GLU A 1 215 ? -15.794 5.679 15.899 1.00 70.19 215 GLU A N 1
ATOM 1667 C CA . GLU A 1 215 ? -15.851 6.152 17.281 1.00 70.19 215 GLU A CA 1
ATOM 1668 C C . GLU A 1 215 ? -16.417 5.056 18.206 1.00 70.19 215 GLU A C 1
ATOM 1670 O O . GLU A 1 215 ? -17.519 4.543 18.006 1.00 70.19 215 GLU A O 1
ATOM 1675 N N . GLY A 1 216 ? -15.632 4.652 19.209 1.00 67.12 216 GLY A N 1
ATOM 1676 C CA . GLY A 1 216 ? -15.993 3.599 20.166 1.00 67.12 216 GLY A CA 1
ATOM 1677 C C . GLY A 1 216 ? -15.644 2.163 19.750 1.00 67.12 216 GLY A C 1
ATOM 1678 O O . GLY A 1 216 ? -15.720 1.280 20.599 1.00 67.12 216 GLY A O 1
ATOM 1679 N N . VAL A 1 217 ? -15.227 1.915 18.500 1.00 68.50 217 VAL A N 1
ATOM 1680 C CA . VAL A 1 217 ? -14.657 0.616 18.072 1.00 68.50 217 VAL A CA 1
ATOM 1681 C C . VAL A 1 217 ? -13.157 0.577 18.373 1.00 68.50 217 VAL A C 1
ATOM 1683 O O . VAL A 1 217 ? -12.628 -0.414 18.878 1.00 68.50 217 VAL A O 1
ATOM 1686 N N . ILE A 1 218 ? -12.466 1.673 18.053 1.00 77.06 218 ILE A N 1
ATOM 1687 C CA . ILE A 1 218 ? -11.014 1.816 18.174 1.00 77.06 218 ILE A CA 1
ATOM 1688 C C . ILE A 1 218 ? -10.728 3.047 19.035 1.00 77.06 218 ILE A C 1
ATOM 1690 O O . ILE A 1 218 ? -11.333 4.098 18.816 1.00 77.06 218 ILE A O 1
ATOM 1694 N N . SER A 1 219 ? -9.824 2.934 20.014 1.00 81.62 219 SER A N 1
ATOM 1695 C CA . SER A 1 219 ? -9.395 4.101 20.791 1.00 81.62 219 SER A CA 1
ATOM 1696 C C . SER A 1 219 ? -8.464 4.974 19.949 1.00 81.62 219 SER A C 1
ATOM 1698 O O . SER A 1 219 ? -7.534 4.499 19.293 1.00 81.62 219 SER A O 1
ATOM 1700 N N . VAL A 1 220 ? -8.721 6.283 19.962 1.00 78.69 220 VAL A N 1
ATOM 1701 C CA . VAL A 1 220 ? -7.882 7.262 19.260 1.00 78.69 220 VAL A CA 1
ATOM 1702 C C . VAL A 1 220 ? -6.498 7.331 19.911 1.00 78.69 220 VAL A C 1
ATOM 1704 O O . VAL A 1 220 ? -5.500 7.515 19.219 1.00 78.69 220 VAL A O 1
ATOM 1707 N N . GLU A 1 221 ? -6.427 7.131 21.225 1.00 82.38 221 GLU A N 1
ATOM 1708 C CA . GLU A 1 221 ? -5.196 7.096 22.010 1.00 82.38 221 GLU A CA 1
ATOM 1709 C C . GLU A 1 221 ? -4.305 5.917 21.597 1.00 82.38 221 GLU A C 1
ATOM 1711 O O . GLU A 1 221 ? -3.124 6.135 21.317 1.00 82.38 221 GLU A O 1
ATOM 1716 N N . GLU A 1 222 ? -4.878 4.711 21.452 1.00 84.06 222 GLU A N 1
ATOM 1717 C CA . GLU A 1 222 ? -4.168 3.528 20.930 1.00 84.06 222 GLU A CA 1
ATOM 1718 C C . GLU A 1 222 ? -3.558 3.834 19.552 1.00 84.06 222 GLU A C 1
ATOM 1720 O O . GLU A 1 222 ? -2.383 3.571 19.298 1.00 84.06 222 GLU A O 1
ATOM 1725 N N . LEU A 1 223 ? -4.323 4.471 18.661 1.00 84.25 223 LEU A N 1
ATOM 1726 C CA . LEU A 1 223 ? -3.853 4.813 17.317 1.00 84.25 223 LEU A CA 1
ATOM 1727 C C . LEU A 1 223 ? -2.758 5.891 17.298 1.00 84.25 223 LEU A C 1
ATOM 1729 O O . LEU A 1 223 ? -1.874 5.860 16.436 1.00 84.25 223 LEU A O 1
ATOM 1733 N N . ILE A 1 224 ? -2.805 6.854 18.221 1.00 85.81 224 ILE A N 1
ATOM 1734 C CA . ILE A 1 224 ? -1.762 7.879 18.370 1.00 85.81 224 ILE A CA 1
ATOM 1735 C C . ILE A 1 224 ? -0.456 7.239 18.846 1.00 85.81 224 ILE A C 1
ATOM 1737 O O . ILE A 1 224 ? 0.614 7.561 18.319 1.00 85.81 224 ILE A O 1
ATOM 1741 N N . GLU A 1 225 ? -0.529 6.327 19.814 1.00 87.00 225 GLU A N 1
ATOM 1742 C CA . GLU A 1 225 ? 0.634 5.600 20.320 1.00 87.00 225 GLU A CA 1
ATOM 1743 C C . GLU A 1 225 ? 1.268 4.732 19.228 1.00 87.00 225 GLU A C 1
ATOM 1745 O O . GLU A 1 225 ? 2.464 4.848 18.942 1.00 87.00 225 GLU A O 1
ATOM 1750 N N . ILE A 1 226 ? 0.439 3.962 18.527 1.00 88.19 226 ILE A N 1
ATOM 1751 C CA . ILE A 1 226 ? 0.835 3.158 17.374 1.00 88.19 226 ILE A CA 1
ATOM 1752 C C . ILE A 1 226 ? 1.532 4.026 16.309 1.00 88.19 226 ILE A C 1
ATOM 1754 O O . ILE A 1 226 ? 2.602 3.667 15.813 1.00 88.19 226 ILE A O 1
ATOM 1758 N N . ARG A 1 227 ? 0.993 5.216 15.996 1.00 88.69 227 ARG A N 1
ATOM 1759 C CA . ARG A 1 227 ? 1.619 6.160 15.050 1.00 88.69 227 ARG A CA 1
ATOM 1760 C C . ARG A 1 227 ? 3.019 6.577 15.487 1.00 88.69 227 ARG A C 1
ATOM 1762 O O . ARG A 1 227 ? 3.921 6.690 14.658 1.00 88.69 227 ARG A O 1
ATOM 1769 N N . ARG A 1 228 ? 3.204 6.859 16.776 1.00 88.81 228 ARG A N 1
ATOM 1770 C CA . ARG A 1 228 ? 4.494 7.294 17.325 1.00 88.81 228 ARG A CA 1
ATOM 1771 C C . ARG A 1 228 ? 5.556 6.202 17.171 1.00 88.81 228 ARG A C 1
ATOM 1773 O O . ARG A 1 228 ? 6.683 6.503 16.768 1.00 88.81 228 ARG A O 1
ATOM 1780 N N . LEU A 1 229 ? 5.195 4.953 17.461 1.00 89.75 229 LEU A N 1
ATOM 1781 C CA . LEU A 1 229 ? 6.085 3.799 17.310 1.00 89.75 229 LEU A CA 1
ATOM 1782 C C . LEU A 1 229 ? 6.375 3.512 15.833 1.00 89.75 229 LEU A C 1
ATOM 1784 O O . LEU A 1 229 ? 7.535 3.359 15.452 1.00 89.75 229 LEU A O 1
ATOM 1788 N N . ARG A 1 230 ? 5.349 3.590 14.979 1.00 89.88 230 ARG A N 1
ATOM 1789 C CA . ARG A 1 230 ? 5.479 3.513 13.518 1.00 89.88 230 ARG A CA 1
ATOM 1790 C C . ARG A 1 230 ? 6.453 4.545 12.965 1.00 89.88 230 ARG A C 1
ATOM 1792 O O . ARG A 1 230 ? 7.309 4.187 12.171 1.00 89.88 230 ARG A O 1
ATOM 1799 N N . ASN A 1 231 ? 6.373 5.803 13.396 1.00 89.25 231 ASN A N 1
ATOM 1800 C CA . ASN A 1 231 ? 7.297 6.846 12.942 1.00 89.25 231 ASN A CA 1
ATOM 1801 C C . ASN A 1 231 ? 8.744 6.567 13.371 1.00 89.25 231 ASN A C 1
ATOM 1803 O O . ASN A 1 231 ? 9.659 6.832 12.600 1.00 89.25 231 ASN A O 1
ATOM 1807 N N . SER A 1 232 ? 8.945 5.997 14.564 1.00 87.94 232 SER A N 1
ATOM 1808 C CA . SER A 1 232 ? 10.280 5.600 15.040 1.00 87.94 232 SER A CA 1
ATOM 1809 C C . SER A 1 232 ? 10.851 4.435 14.217 1.00 87.94 232 SER A C 1
ATOM 1811 O O . SER A 1 232 ? 12.052 4.380 13.980 1.00 87.94 232 SER A O 1
ATOM 1813 N N . ALA A 1 233 ? 9.990 3.524 13.751 1.00 88.81 233 ALA A N 1
ATOM 1814 C CA . ALA A 1 233 ? 10.363 2.432 12.852 1.00 88.81 233 ALA A CA 1
ATOM 1815 C C . ALA A 1 233 ? 10.596 2.899 11.404 1.00 88.81 233 ALA A C 1
ATOM 1817 O O . ALA A 1 233 ? 11.469 2.382 10.712 1.00 88.81 233 ALA A O 1
ATOM 1818 N N . ALA A 1 234 ? 9.793 3.859 10.937 1.00 87.12 234 ALA A N 1
ATOM 1819 C CA . ALA A 1 234 ? 9.806 4.347 9.562 1.00 87.12 234 ALA A CA 1
ATOM 1820 C C . ALA A 1 234 ? 10.961 5.310 9.279 1.00 87.12 234 ALA A C 1
ATOM 1822 O O . ALA A 1 234 ? 11.469 5.315 8.160 1.00 87.12 234 ALA A O 1
ATOM 1823 N N . HIS A 1 235 ? 11.362 6.085 10.288 1.00 88.38 235 HIS A N 1
ATOM 1824 C CA . HIS A 1 235 ? 12.444 7.066 10.232 1.00 88.38 235 HIS A CA 1
ATOM 1825 C C . HIS A 1 235 ? 13.417 6.816 11.395 1.00 88.38 235 HIS A C 1
ATOM 1827 O O . HIS A 1 235 ? 13.425 7.574 12.372 1.00 88.38 235 HIS A O 1
ATOM 1833 N N . PRO A 1 236 ? 14.189 5.714 11.351 1.00 82.12 236 PRO A N 1
ATOM 1834 C CA . PRO A 1 236 ? 15.086 5.353 12.439 1.00 82.12 236 PRO A CA 1
ATOM 1835 C C . PRO A 1 236 ? 16.158 6.431 12.642 1.00 82.12 236 PRO A C 1
ATOM 1837 O O . PRO A 1 236 ? 16.819 6.862 11.699 1.00 82.12 236 PRO A O 1
ATOM 1840 N N . SER A 1 237 ? 16.343 6.853 13.893 1.00 82.62 237 SER A N 1
ATOM 1841 C CA . SER A 1 237 ? 17.362 7.825 14.303 1.00 82.62 237 SER A CA 1
ATOM 1842 C C . SER A 1 237 ? 18.349 7.160 15.269 1.00 82.62 237 SER A C 1
ATOM 1844 O O . SER A 1 237 ? 17.930 6.294 16.044 1.00 82.62 237 SER A O 1
ATOM 1846 N N . PRO A 1 238 ? 19.638 7.560 15.295 1.00 79.56 238 PRO A N 1
ATOM 1847 C CA . PRO A 1 238 ? 20.614 7.028 16.250 1.00 79.56 238 PRO A CA 1
ATOM 1848 C C . PRO A 1 238 ? 20.158 7.125 17.712 1.00 79.56 238 PRO A C 1
ATOM 1850 O O . PRO A 1 238 ? 20.473 6.254 18.516 1.00 79.56 238 PRO A O 1
ATOM 1853 N N . GLU A 1 239 ? 19.387 8.161 18.044 1.00 77.31 239 GLU A N 1
ATOM 1854 C CA . GLU A 1 239 ? 18.922 8.453 19.405 1.00 77.31 239 GLU A CA 1
ATOM 1855 C C . GLU A 1 239 ? 17.692 7.636 19.824 1.00 77.31 239 GLU A C 1
ATOM 1857 O O . GLU A 1 239 ? 17.370 7.557 21.010 1.00 77.31 239 GLU A O 1
ATOM 1862 N N . ARG A 1 240 ? 16.965 7.045 18.867 1.00 76.81 240 ARG A N 1
ATOM 1863 C CA . ARG A 1 240 ? 15.685 6.385 19.134 1.00 76.81 240 ARG A CA 1
ATOM 1864 C C . ARG A 1 240 ? 15.465 5.212 18.190 1.00 76.81 240 ARG A C 1
ATOM 1866 O O . ARG A 1 240 ? 15.085 5.393 17.035 1.00 76.81 240 ARG A O 1
ATOM 1873 N N . GLN A 1 241 ? 15.650 4.010 18.724 1.00 82.69 241 GLN A N 1
ATOM 1874 C CA . GLN A 1 241 ? 15.389 2.754 18.029 1.00 82.69 241 GLN A CA 1
ATOM 1875 C C . GLN A 1 241 ? 14.183 2.043 18.637 1.00 82.69 241 GLN A C 1
ATOM 1877 O O . GLN A 1 241 ? 13.880 2.202 19.818 1.00 82.69 241 GLN A O 1
ATOM 1882 N N . VAL A 1 242 ? 13.498 1.261 17.807 1.00 89.44 242 VAL A N 1
ATOM 1883 C CA . VAL A 1 242 ? 12.372 0.427 18.228 1.00 89.44 242 VAL A CA 1
ATOM 1884 C C . VAL A 1 242 ? 12.897 -0.706 19.100 1.00 89.44 242 VAL A C 1
ATOM 1886 O O . VAL A 1 242 ? 13.738 -1.495 18.665 1.00 89.44 242 VAL A O 1
ATOM 1889 N N . THR A 1 243 ? 12.396 -0.791 20.327 1.00 93.31 243 THR A N 1
ATOM 1890 C CA . THR A 1 243 ? 12.751 -1.863 21.256 1.00 93.31 243 THR A CA 1
ATOM 1891 C C . THR A 1 243 ? 11.881 -3.103 21.037 1.00 93.31 243 THR A C 1
ATOM 1893 O O . THR A 1 243 ? 10.849 -3.065 20.364 1.00 93.31 243 THR A O 1
ATOM 1896 N N . LYS A 1 244 ? 12.269 -4.224 21.657 1.00 94.69 244 LYS A N 1
ATOM 1897 C CA . LYS A 1 244 ? 11.443 -5.439 21.689 1.00 94.69 244 LYS A CA 1
ATOM 1898 C C . LYS A 1 244 ? 10.055 -5.171 22.285 1.00 94.69 244 LYS A C 1
ATOM 1900 O O . LYS A 1 244 ? 9.066 -5.653 21.746 1.00 94.69 244 LYS A O 1
ATOM 1905 N N . GLN A 1 245 ? 9.994 -4.402 23.374 1.00 93.44 245 GLN A N 1
ATOM 1906 C CA . GLN A 1 245 ? 8.739 -4.073 24.056 1.00 93.44 245 GLN A CA 1
ATOM 1907 C C . GLN A 1 245 ? 7.828 -3.228 23.165 1.00 93.44 245 GLN A C 1
ATOM 1909 O O . GLN A 1 245 ? 6.642 -3.524 23.064 1.00 93.44 245 GLN A O 1
ATOM 1914 N N . ASP A 1 246 ? 8.394 -2.247 22.455 1.00 93.00 246 ASP A N 1
ATOM 1915 C CA . ASP A 1 246 ? 7.640 -1.429 21.501 1.00 93.00 246 ASP A CA 1
ATOM 1916 C C . ASP A 1 246 ? 7.010 -2.294 20.400 1.00 93.00 246 ASP A C 1
ATOM 1918 O O . ASP A 1 246 ? 5.833 -2.143 20.076 1.00 93.00 246 ASP A O 1
ATOM 1922 N N . ALA A 1 247 ? 7.782 -3.222 19.824 1.00 94.12 247 ALA A N 1
ATOM 1923 C CA . ALA A 1 247 ? 7.282 -4.099 18.768 1.00 94.12 247 ALA A CA 1
ATOM 1924 C C . ALA A 1 247 ? 6.209 -5.072 19.269 1.00 94.12 247 ALA A C 1
ATOM 1926 O O . ALA A 1 247 ? 5.209 -5.275 18.585 1.00 94.12 247 ALA A O 1
ATOM 1927 N N . GLU A 1 248 ? 6.383 -5.633 20.467 1.00 95.25 248 GLU A N 1
ATOM 1928 C CA . GLU A 1 248 ? 5.389 -6.505 21.101 1.00 95.25 248 GLU A CA 1
ATOM 1929 C C . GLU A 1 248 ? 4.076 -5.763 21.367 1.00 95.25 248 GLU A C 1
ATOM 1931 O O . GLU A 1 248 ? 2.996 -6.263 21.046 1.00 95.25 248 GLU A O 1
ATOM 1936 N N . GLN A 1 249 ? 4.171 -4.535 21.881 1.00 93.62 249 GLN A N 1
ATOM 1937 C CA . GLN A 1 249 ? 3.018 -3.679 22.123 1.00 93.62 249 GLN A CA 1
ATOM 1938 C C . GLN A 1 249 ? 2.272 -3.361 20.823 1.00 93.62 249 GLN A C 1
ATOM 1940 O O . GLN A 1 249 ? 1.052 -3.524 20.770 1.00 93.62 249 GLN A O 1
ATOM 1945 N N . VAL A 1 250 ? 2.980 -2.946 19.764 1.00 94.25 250 VAL A N 1
ATOM 1946 C CA . VAL A 1 250 ? 2.354 -2.666 18.459 1.00 94.25 250 VAL A CA 1
ATOM 1947 C C . VAL A 1 250 ? 1.681 -3.912 17.903 1.00 94.25 250 VAL A C 1
ATOM 1949 O O . VAL A 1 250 ? 0.537 -3.820 17.465 1.00 94.25 250 VAL A O 1
ATOM 1952 N N . LEU A 1 251 ? 2.360 -5.061 17.928 1.00 94.31 251 LEU A N 1
ATOM 1953 C CA . LEU A 1 251 ? 1.821 -6.308 17.395 1.00 94.31 251 LEU A CA 1
ATOM 1954 C C . LEU A 1 251 ? 0.507 -6.677 18.098 1.00 94.31 251 LEU A C 1
ATOM 1956 O O . LEU A 1 251 ? -0.500 -6.894 17.431 1.00 94.31 251 LEU A O 1
ATOM 1960 N N . HIS A 1 252 ? 0.489 -6.646 19.433 1.00 93.44 252 HIS A N 1
ATOM 1961 C CA . HIS A 1 252 ? -0.705 -6.942 20.226 1.00 93.44 252 HIS A CA 1
ATOM 1962 C C . HIS A 1 252 ? -1.843 -5.938 19.981 1.00 93.44 252 HIS A C 1
ATOM 1964 O O . HIS A 1 252 ? -2.996 -6.332 19.795 1.00 93.44 252 HIS A O 1
ATOM 1970 N N . LEU A 1 253 ? -1.548 -4.632 19.953 1.00 92.19 253 LEU A N 1
ATOM 1971 C CA . LEU A 1 253 ? -2.562 -3.609 19.684 1.00 92.19 253 LEU A CA 1
ATOM 1972 C C . LEU A 1 253 ? -3.157 -3.759 18.279 1.00 92.19 253 LEU A C 1
ATOM 1974 O O . LEU A 1 253 ? -4.375 -3.702 18.115 1.00 92.19 253 LEU A O 1
ATOM 1978 N N . VAL A 1 254 ? -2.313 -3.987 17.271 1.00 92.62 254 VAL A N 1
ATOM 1979 C CA . VAL A 1 254 ? -2.746 -4.202 15.887 1.00 92.62 254 VAL A CA 1
ATOM 1980 C C . VAL A 1 254 ? -3.595 -5.465 15.775 1.00 92.62 254 VAL A C 1
ATOM 1982 O O . VAL A 1 254 ? -4.680 -5.390 15.204 1.00 92.62 254 VAL A O 1
ATOM 1985 N N . GLU A 1 255 ? -3.157 -6.597 16.333 1.00 91.38 255 GLU A N 1
ATOM 1986 C CA . GLU A 1 255 ? -3.926 -7.850 16.331 1.00 91.38 255 GLU A CA 1
ATOM 1987 C C . GLU A 1 255 ? -5.317 -7.642 16.957 1.00 91.38 255 GLU A C 1
ATOM 1989 O O . GLU A 1 255 ? -6.328 -8.006 16.352 1.00 91.38 255 GLU A O 1
ATOM 1994 N N . ASN A 1 256 ? -5.393 -6.956 18.100 1.00 89.81 256 ASN A N 1
ATOM 1995 C CA . ASN A 1 256 ? -6.661 -6.644 18.760 1.00 89.81 256 ASN A CA 1
ATOM 1996 C C . ASN A 1 256 ? -7.563 -5.731 17.920 1.00 89.81 256 ASN A C 1
ATOM 1998 O O . ASN A 1 256 ? -8.766 -5.973 17.817 1.00 89.81 256 ASN A O 1
ATOM 2002 N N . ILE A 1 257 ? -7.015 -4.676 17.309 1.00 88.12 257 ILE A N 1
ATOM 2003 C CA . ILE A 1 257 ? -7.794 -3.768 16.454 1.00 88.12 257 ILE A CA 1
ATOM 2004 C C . ILE A 1 257 ? -8.294 -4.505 15.211 1.00 88.12 257 ILE A C 1
ATOM 2006 O O . ILE A 1 257 ? -9.465 -4.381 14.855 1.00 88.12 257 ILE A O 1
ATOM 2010 N N . LEU A 1 258 ? -7.441 -5.302 14.568 1.00 86.62 258 LEU A N 1
ATOM 2011 C CA . LEU A 1 258 ? -7.824 -6.116 13.417 1.00 86.62 258 LEU A CA 1
ATOM 2012 C C . LEU A 1 258 ? -8.909 -7.125 13.790 1.00 86.62 258 LEU A C 1
ATOM 2014 O O . LEU A 1 258 ? -9.857 -7.295 13.028 1.00 86.62 258 LEU A O 1
ATOM 2018 N N . GLN A 1 259 ? -8.833 -7.735 14.974 1.00 83.81 259 GLN A N 1
ATOM 2019 C CA . GLN A 1 259 ? -9.886 -8.612 15.475 1.00 83.81 259 GLN A CA 1
ATOM 2020 C C . GLN A 1 259 ? -11.208 -7.856 15.670 1.00 83.81 259 GLN A C 1
ATOM 2022 O O . GLN A 1 259 ? -12.248 -8.342 15.229 1.00 83.81 259 GLN A O 1
ATOM 2027 N N . LYS A 1 260 ? -11.189 -6.651 16.258 1.00 80.00 260 LYS A N 1
ATOM 2028 C CA . LYS A 1 260 ? -12.386 -5.798 16.395 1.00 80.00 260 LYS A CA 1
ATOM 2029 C C . LYS A 1 260 ? -12.969 -5.408 15.031 1.00 80.00 260 LYS A C 1
ATOM 2031 O O . LYS A 1 260 ? -14.180 -5.469 14.846 1.00 80.00 260 LYS A O 1
ATOM 2036 N N . LEU A 1 261 ? -12.118 -5.069 14.060 1.00 76.31 261 LEU A N 1
ATOM 2037 C CA . LEU A 1 261 ? -12.521 -4.762 12.683 1.00 76.31 261 LEU A CA 1
ATOM 2038 C C . LEU A 1 261 ? -13.111 -5.983 11.972 1.00 76.31 261 LEU A C 1
ATOM 2040 O O . LEU A 1 261 ? -14.103 -5.867 11.260 1.00 76.31 261 LEU A O 1
ATOM 2044 N N . GLN A 1 262 ? -12.540 -7.168 12.178 1.00 70.44 262 GLN A N 1
ATOM 2045 C CA . GLN A 1 262 ? -13.079 -8.410 11.631 1.00 70.44 262 GLN A CA 1
ATOM 2046 C C . GLN A 1 262 ? -14.393 -8.817 12.311 1.00 70.44 262 GLN A C 1
ATOM 2048 O O . GLN A 1 262 ? -15.270 -9.374 11.658 1.00 70.44 262 GLN A O 1
ATOM 2053 N N . ALA A 1 263 ? -14.554 -8.539 13.600 1.00 64.69 263 ALA A N 1
ATOM 2054 C CA . ALA A 1 263 ? -15.816 -8.749 14.297 1.00 64.69 263 ALA A CA 1
ATOM 2055 C C . ALA A 1 263 ? -16.902 -7.754 13.850 1.00 64.69 263 ALA A C 1
ATOM 2057 O O . ALA A 1 263 ? -18.082 -8.003 14.098 1.00 64.69 263 ALA A O 1
ATOM 2058 N N . SER A 1 264 ? -16.520 -6.661 13.176 1.00 67.94 264 SER A N 1
ATOM 2059 C CA . SER A 1 264 ? -17.447 -5.617 12.759 1.00 67.94 264 SER A CA 1
ATOM 2060 C C . SER A 1 264 ? -18.110 -5.885 11.400 1.00 67.94 264 SER A C 1
ATOM 2062 O O . SER A 1 264 ? -17.485 -6.358 10.451 1.00 67.94 264 SER A O 1
ATOM 2064 N N . TYR A 1 265 ? -19.401 -5.582 11.330 1.00 78.12 265 TYR A N 1
ATOM 2065 C CA . TYR A 1 265 ? -20.268 -5.632 10.168 1.00 78.12 265 TYR A CA 1
ATOM 2066 C C . TYR A 1 265 ? -20.425 -4.228 9.580 1.00 78.12 265 TYR A C 1
ATOM 2068 O O . TYR A 1 265 ? -20.636 -3.248 10.298 1.00 78.12 265 TYR A O 1
ATOM 2076 N N . GLN A 1 266 ? -20.395 -4.126 8.254 1.00 79.88 266 GLN A N 1
ATOM 2077 C CA . GLN A 1 266 ? -20.731 -2.897 7.549 1.00 79.88 266 GLN A CA 1
ATOM 2078 C C . GLN A 1 266 ? -22.230 -2.619 7.690 1.00 79.88 266 GLN A C 1
ATOM 2080 O O . GLN A 1 266 ? -23.062 -3.418 7.263 1.00 79.88 266 GLN A O 1
ATOM 2085 N N . VAL A 1 267 ? -22.587 -1.467 8.254 1.00 84.69 267 VAL A N 1
ATOM 2086 C CA . VAL A 1 267 ? -23.989 -1.065 8.403 1.00 84.69 267 VAL A CA 1
ATOM 2087 C C . VAL A 1 267 ? -24.443 -0.283 7.173 1.00 84.69 267 VAL A C 1
ATOM 2089 O O . VAL A 1 267 ? -23.898 0.772 6.853 1.00 84.69 267 VAL A O 1
ATOM 2092 N N . ILE A 1 268 ? -25.465 -0.788 6.489 1.00 87.81 268 ILE A N 1
ATOM 2093 C CA . ILE A 1 268 ? -26.054 -0.193 5.291 1.00 87.81 268 ILE A CA 1
ATOM 2094 C C . ILE A 1 268 ? -27.484 0.228 5.616 1.00 87.81 268 ILE A C 1
ATOM 2096 O O . ILE A 1 268 ? -28.311 -0.592 6.005 1.00 87.81 268 ILE A O 1
ATOM 2100 N N . LEU A 1 269 ? -27.803 1.505 5.424 1.00 88.62 269 LEU A N 1
ATOM 2101 C CA . LEU A 1 269 ? -29.171 2.007 5.553 1.00 88.62 269 LEU A CA 1
ATOM 2102 C C . LEU A 1 269 ? -29.876 1.948 4.200 1.00 88.62 269 LEU A C 1
ATOM 2104 O O . LEU A 1 269 ? -29.398 2.540 3.230 1.00 88.62 269 LEU A O 1
ATOM 2108 N N . ARG A 1 270 ? -31.041 1.293 4.143 1.00 91.06 270 ARG A N 1
ATOM 2109 C CA . ARG A 1 270 ? -31.967 1.490 3.021 1.00 91.06 270 ARG A CA 1
ATOM 2110 C C . ARG A 1 270 ? -32.455 2.937 2.999 1.00 91.06 270 ARG A C 1
ATOM 2112 O O . ARG A 1 270 ? -32.558 3.570 4.046 1.00 91.06 270 ARG A O 1
ATOM 2119 N N . GLU A 1 271 ? -32.816 3.428 1.818 1.00 89.00 271 GLU A N 1
ATOM 2120 C CA . GLU A 1 271 ? -33.335 4.790 1.617 1.00 89.00 271 GLU A CA 1
ATOM 2121 C C . GLU A 1 271 ? -34.488 5.112 2.579 1.00 89.00 271 GLU A C 1
ATOM 2123 O O . GLU A 1 271 ? -34.428 6.085 3.321 1.00 89.00 271 GLU A O 1
ATOM 2128 N N . VAL A 1 272 ? -35.443 4.188 2.713 1.00 90.31 272 VAL A N 1
ATOM 2129 C CA . VAL A 1 272 ? -36.558 4.305 3.666 1.00 90.31 272 VAL A CA 1
ATOM 2130 C C . VAL A 1 272 ? -36.083 4.452 5.117 1.00 90.31 272 VAL A C 1
ATOM 2132 O O . VAL A 1 272 ? -36.647 5.242 5.870 1.00 90.31 272 VAL A O 1
ATOM 2135 N N . ALA A 1 273 ? -35.058 3.702 5.531 1.00 91.31 273 ALA A N 1
ATOM 2136 C CA . ALA A 1 273 ? -34.518 3.789 6.887 1.00 91.31 273 ALA A CA 1
ATOM 2137 C C . ALA A 1 273 ? -33.782 5.113 7.126 1.00 91.31 273 ALA A C 1
ATOM 2139 O O . ALA A 1 273 ? -33.865 5.654 8.227 1.00 91.31 273 ALA A O 1
ATOM 2140 N N . ARG A 1 274 ? -33.096 5.637 6.103 1.00 90.94 274 ARG A N 1
ATOM 2141 C CA . ARG A 1 274 ? -32.428 6.942 6.149 1.00 90.94 274 ARG A CA 1
ATOM 2142 C C . ARG A 1 274 ? -33.449 8.066 6.314 1.00 90.94 274 ARG A C 1
ATOM 2144 O O . ARG A 1 274 ? -33.384 8.784 7.303 1.00 90.94 274 ARG A O 1
ATOM 2151 N N . ASP A 1 275 ? -34.474 8.103 5.465 1.00 89.69 275 ASP A N 1
ATOM 2152 C CA . ASP A 1 275 ? -35.560 9.087 5.557 1.00 89.69 275 ASP A CA 1
ATOM 2153 C C . ASP A 1 275 ? -36.278 9.044 6.912 1.00 89.69 275 ASP A C 1
ATOM 2155 O O . ASP A 1 275 ? -36.749 10.058 7.428 1.00 89.69 275 ASP A O 1
ATOM 2159 N N . GLN A 1 276 ? -36.423 7.848 7.487 1.00 91.88 276 GLN A N 1
ATOM 2160 C CA . GLN A 1 276 ? -37.023 7.665 8.804 1.00 91.88 276 GLN A CA 1
ATOM 2161 C C . GLN A 1 276 ? -36.113 8.159 9.926 1.00 91.88 276 GLN A C 1
ATOM 2163 O O . GLN A 1 276 ? -36.618 8.772 10.863 1.00 91.88 276 GLN A O 1
ATOM 2168 N N . LEU A 1 277 ? -34.806 7.907 9.837 1.00 90.81 277 LEU A N 1
ATOM 2169 C CA . LEU A 1 277 ? -33.812 8.377 10.799 1.00 90.81 277 LEU A CA 1
ATOM 2170 C C . LEU A 1 277 ? -33.703 9.909 10.788 1.00 90.81 277 LEU A C 1
ATOM 2172 O O . LEU A 1 277 ? -33.690 10.522 11.858 1.00 90.81 277 LEU A O 1
ATOM 2176 N N . ASP A 1 278 ? -33.718 10.519 9.603 1.00 89.56 278 ASP A N 1
ATOM 2177 C CA . ASP A 1 278 ? -33.624 11.973 9.409 1.00 89.56 278 ASP A CA 1
ATOM 2178 C C . ASP A 1 278 ? -34.844 12.721 9.973 1.00 89.56 278 ASP A C 1
ATOM 2180 O O . ASP A 1 278 ? -34.745 13.867 10.407 1.00 89.56 278 ASP A O 1
ATOM 2184 N N . LYS A 1 279 ? -36.007 12.058 10.048 1.00 91.62 279 LYS A N 1
ATOM 2185 C CA . LYS A 1 279 ? -37.226 12.599 10.681 1.00 91.62 279 LYS A CA 1
ATOM 2186 C C . LYS A 1 279 ? -37.184 12.579 12.211 1.00 91.62 279 LYS A C 1
ATOM 2188 O O . LYS A 1 279 ? -38.051 13.175 12.855 1.00 91.62 279 LYS A O 1
ATOM 2193 N N . ILE A 1 280 ? -36.231 11.874 12.820 1.00 90.56 280 ILE A N 1
ATOM 2194 C CA . ILE A 1 280 ? -36.084 11.824 14.276 1.00 90.56 280 ILE A CA 1
ATOM 2195 C C . ILE A 1 280 ? -35.302 13.060 14.719 1.00 90.56 280 ILE A C 1
ATOM 2197 O O . ILE A 1 280 ? -34.197 13.293 14.249 1.00 90.56 280 ILE A O 1
ATOM 2201 N N . ALA A 1 281 ? -35.853 13.827 15.661 1.00 87.38 281 ALA A N 1
ATOM 2202 C CA . ALA A 1 281 ? -35.223 15.045 16.166 1.00 87.38 281 ALA A CA 1
ATOM 2203 C C . ALA A 1 281 ? -34.619 14.880 17.572 1.00 87.38 281 ALA A C 1
ATOM 2205 O O . ALA A 1 281 ? -35.124 14.128 18.419 1.00 87.38 281 ALA A O 1
ATOM 2206 N N . GLY A 1 282 ? -33.564 15.657 17.831 1.00 87.38 282 GLY A N 1
ATOM 2207 C CA . GLY A 1 282 ? -32.944 15.834 19.145 1.00 87.38 282 GLY A CA 1
ATOM 2208 C C . GLY A 1 282 ? -32.349 14.550 19.724 1.00 87.38 282 GLY A C 1
ATOM 2209 O O . GLY A 1 282 ? -31.859 13.684 19.006 1.00 87.38 282 GLY A O 1
ATOM 2210 N N . ARG A 1 283 ? -32.443 14.391 21.047 1.00 86.56 283 ARG A N 1
ATOM 2211 C CA . ARG A 1 283 ? -31.837 13.278 21.802 1.00 86.56 283 ARG A CA 1
ATOM 2212 C C . ARG A 1 283 ? -32.231 11.881 21.307 1.00 86.56 283 ARG A C 1
ATOM 2214 O O . ARG A 1 283 ? -31.480 10.925 21.467 1.00 86.56 283 ARG A O 1
ATOM 2221 N N . ASN A 1 284 ? -33.412 11.741 20.709 1.00 87.88 284 ASN A N 1
ATOM 2222 C CA . ASN A 1 284 ? -33.850 10.464 20.151 1.00 87.88 284 ASN A CA 1
ATOM 2223 C C . ASN A 1 284 ? -33.056 10.072 18.900 1.00 87.88 284 ASN A C 1
ATOM 2225 O O . ASN A 1 284 ? -32.818 8.885 18.699 1.00 87.88 284 ASN A O 1
ATOM 2229 N N . HIS A 1 285 ? -32.639 11.048 18.089 1.00 88.12 285 HIS A N 1
ATOM 2230 C CA . HIS A 1 285 ? -31.827 10.799 16.902 1.00 88.12 285 HIS A CA 1
ATOM 2231 C C . HIS A 1 285 ? -30.474 10.221 17.310 1.00 88.12 285 HIS A C 1
ATOM 2233 O O . HIS A 1 285 ? -30.088 9.168 16.822 1.00 88.12 285 HIS A O 1
ATOM 2239 N N . GLU A 1 286 ? -29.813 10.837 18.293 1.00 81.81 286 GLU A N 1
ATOM 2240 C CA . GLU A 1 286 ? -28.534 10.361 18.831 1.00 81.81 286 GLU A CA 1
ATOM 2241 C C . GLU A 1 286 ? -28.630 8.935 19.388 1.00 81.81 286 GLU A C 1
ATOM 2243 O O . GLU A 1 286 ? -27.773 8.100 19.107 1.00 81.81 286 GLU A O 1
ATOM 2248 N N . ILE A 1 287 ? -29.694 8.625 20.142 1.00 86.44 287 ILE A N 1
ATOM 2249 C CA . ILE A 1 287 ? -29.915 7.284 20.706 1.00 86.44 287 ILE A CA 1
ATOM 2250 C C . ILE A 1 287 ? -30.064 6.238 19.597 1.00 86.44 287 ILE A C 1
ATOM 2252 O O . ILE A 1 287 ? -29.476 5.159 19.681 1.00 86.44 287 ILE A O 1
ATOM 2256 N N . VAL A 1 288 ? -30.862 6.539 18.571 1.00 89.31 288 VAL A N 1
ATOM 2257 C CA . VAL A 1 288 ? -31.112 5.612 17.463 1.00 89.31 288 VAL A CA 1
ATOM 2258 C C . VAL A 1 288 ? -29.875 5.470 16.586 1.00 89.31 288 VAL A C 1
ATOM 2260 O O . VAL A 1 288 ? -29.492 4.346 16.277 1.00 89.31 288 VAL A O 1
ATOM 2263 N N . ASN A 1 289 ? -29.215 6.575 16.244 1.00 85.75 289 ASN A N 1
ATOM 2264 C CA . ASN A 1 289 ? -27.994 6.567 15.449 1.00 85.75 289 ASN A CA 1
ATOM 2265 C C . ASN A 1 289 ? -26.889 5.758 16.146 1.00 85.75 289 ASN A C 1
ATOM 2267 O O . ASN A 1 289 ? -26.300 4.861 15.549 1.00 85.75 289 ASN A O 1
ATOM 2271 N N . LYS A 1 290 ? -26.692 5.970 17.454 1.00 84.62 290 LYS A N 1
ATOM 2272 C CA . LYS A 1 290 ? -25.747 5.180 18.252 1.00 84.62 290 LYS A CA 1
ATOM 2273 C C . LYS A 1 290 ? -26.097 3.691 18.256 1.00 84.62 290 LYS A C 1
ATOM 2275 O O . LYS A 1 290 ? -25.206 2.857 18.137 1.00 84.62 290 LYS A O 1
ATOM 2280 N N . ALA A 1 291 ? -27.378 3.340 18.373 1.00 86.31 291 ALA A N 1
ATOM 2281 C CA . ALA A 1 291 ? -27.808 1.944 18.315 1.00 86.31 291 ALA A CA 1
ATOM 2282 C C . ALA A 1 291 ? -27.553 1.309 16.937 1.00 86.31 291 ALA A C 1
ATOM 2284 O O . ALA A 1 291 ? -27.130 0.160 16.878 1.00 86.31 291 ALA A O 1
ATOM 2285 N N . ILE A 1 292 ? -27.766 2.051 15.846 1.00 88.00 292 ILE A N 1
ATOM 2286 C CA . ILE A 1 292 ? -27.470 1.604 14.477 1.00 88.00 292 ILE A CA 1
ATOM 2287 C C . ILE A 1 292 ? -25.965 1.372 14.293 1.00 88.00 292 ILE A C 1
ATOM 2289 O O . ILE A 1 292 ? -25.580 0.333 13.767 1.00 88.00 292 ILE A O 1
ATOM 2293 N N . LEU A 1 293 ? -25.116 2.280 14.781 1.00 82.44 293 LEU A N 1
ATOM 2294 C CA . LEU A 1 293 ? -23.657 2.117 14.735 1.00 82.44 293 LEU A CA 1
ATOM 2295 C C . LEU A 1 293 ? -23.188 0.884 15.525 1.00 82.44 293 LEU A C 1
ATOM 2297 O O . LEU A 1 293 ? -22.326 0.142 15.059 1.00 82.44 293 LEU A O 1
ATOM 2301 N N . LEU A 1 294 ? -23.792 0.619 16.689 1.00 83.50 294 LEU A N 1
ATOM 2302 C CA . LEU A 1 294 ? -23.467 -0.551 17.512 1.00 83.50 294 LEU A CA 1
ATOM 2303 C C . LEU A 1 294 ? -23.846 -1.884 16.857 1.00 83.50 294 LEU A C 1
ATOM 2305 O O . LEU A 1 294 ? -23.178 -2.879 17.128 1.00 83.50 294 LEU A O 1
ATOM 2309 N N . LEU A 1 295 ? -24.843 -1.916 15.963 1.00 85.69 295 LEU A N 1
ATOM 2310 C CA . LEU A 1 295 ? -25.134 -3.119 15.169 1.00 85.69 295 LEU A CA 1
ATOM 2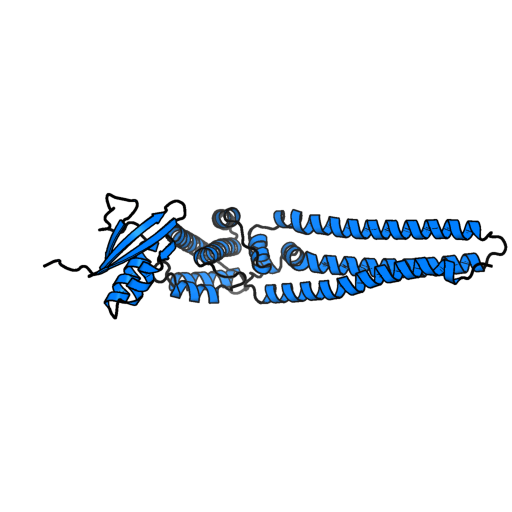311 C C . LEU A 1 295 ? -23.963 -3.511 14.265 1.00 85.69 295 LEU A C 1
ATOM 2313 O O . LEU A 1 295 ? -23.808 -4.682 13.934 1.00 85.69 295 LEU A O 1
ATOM 2317 N N . GLY A 1 296 ? -23.125 -2.544 13.892 1.00 82.00 296 GLY A N 1
ATOM 2318 C CA . GLY A 1 296 ? -21.883 -2.819 13.191 1.00 82.00 296 GLY A CA 1
ATOM 2319 C C . GLY A 1 296 ? -20.850 -3.515 14.069 1.00 82.00 296 GLY A C 1
ATOM 2320 O O . GLY A 1 296 ? -19.987 -4.182 13.541 1.00 82.00 296 GLY A O 1
ATOM 2321 N N . GLN A 1 297 ? -20.905 -3.418 15.396 1.00 76.62 297 GLN A N 1
ATOM 2322 C CA . GLN A 1 297 ? -19.944 -4.097 16.280 1.00 76.62 297 GLN A CA 1
ATOM 2323 C C . GLN A 1 297 ? -20.484 -5.432 16.786 1.00 76.62 297 GLN A C 1
ATOM 2325 O O . GLN A 1 297 ? -19.788 -6.442 16.795 1.00 76.62 297 GLN A O 1
ATOM 2330 N N . GLU A 1 298 ? -21.743 -5.426 17.210 1.00 82.50 298 GLU A N 1
ATOM 2331 C CA . GLU A 1 298 ? -22.456 -6.595 17.690 1.00 82.50 298 GLU A CA 1
ATOM 2332 C C . GLU A 1 298 ? -23.765 -6.677 16.898 1.00 82.50 298 GLU A C 1
ATOM 2334 O O . GLU A 1 298 ? -24.757 -6.058 17.288 1.00 82.50 298 GLU A O 1
ATOM 2339 N N . PRO A 1 299 ? -23.809 -7.424 15.776 1.00 84.88 299 PRO A N 1
ATOM 2340 C CA . PRO A 1 299 ? -24.996 -7.487 14.922 1.00 84.88 299 PRO A CA 1
ATOM 2341 C C . PRO A 1 299 ? -26.167 -8.193 15.609 1.00 84.88 299 PRO A C 1
ATOM 2343 O O . PRO A 1 299 ? -27.292 -8.119 15.136 1.00 84.88 299 PRO A O 1
ATOM 2346 N N . ARG A 1 300 ? -25.929 -8.886 16.731 1.00 87.69 300 ARG A N 1
ATOM 2347 C CA . ARG A 1 300 ? -26.945 -9.596 17.521 1.00 87.69 300 ARG A CA 1
ATOM 2348 C C . ARG A 1 300 ? -26.884 -9.149 18.987 1.00 87.69 300 ARG A C 1
ATOM 2350 O O . ARG A 1 300 ? -26.603 -9.971 19.859 1.00 87.69 300 ARG A O 1
ATOM 2357 N N . PRO A 1 301 ? -27.134 -7.861 19.287 1.00 86.12 301 PRO A N 1
ATOM 2358 C CA . PRO A 1 301 ? -26.983 -7.336 20.638 1.00 86.12 301 PRO A CA 1
ATOM 2359 C C . PRO A 1 301 ? -28.006 -7.972 21.583 1.00 86.12 301 PRO A C 1
ATOM 2361 O O . PRO A 1 301 ? -29.084 -8.417 21.160 1.00 86.12 301 PRO A O 1
ATOM 2364 N N . LYS A 1 302 ? -27.709 -7.994 22.887 1.00 77.31 302 LYS A N 1
ATOM 2365 C CA . LYS A 1 302 ? -28.644 -8.520 23.896 1.00 77.31 302 LYS A CA 1
ATOM 2366 C C . LYS A 1 302 ? -29.991 -7.792 23.822 1.00 77.31 302 LYS A C 1
ATOM 2368 O O . LYS A 1 302 ? -30.062 -6.569 23.896 1.00 77.31 302 LYS A O 1
ATOM 2373 N N . GLY A 1 303 ? -31.074 -8.559 23.689 1.00 78.75 303 GLY A N 1
ATOM 2374 C CA . GLY A 1 303 ? -32.429 -8.026 23.502 1.00 78.75 303 GLY A CA 1
ATOM 2375 C C . GLY A 1 303 ? -32.854 -7.869 22.039 1.00 78.75 303 GLY A C 1
ATOM 2376 O O . GLY A 1 303 ? -33.990 -7.459 21.789 1.00 78.75 303 GLY A O 1
ATOM 2377 N N . SER A 1 304 ? -31.990 -8.230 21.084 1.00 87.06 304 SER A N 1
ATOM 2378 C CA . SER A 1 304 ? -32.401 -8.431 19.698 1.00 87.06 304 SER A CA 1
ATOM 2379 C C . SER A 1 304 ? -33.346 -9.631 19.578 1.00 87.06 304 SER A C 1
ATOM 2381 O O . SER A 1 304 ? -33.177 -10.656 20.242 1.00 87.06 304 SER A O 1
ATOM 2383 N N . LYS A 1 305 ? -34.388 -9.493 18.758 1.00 88.06 305 LYS A N 1
ATOM 2384 C CA . LYS A 1 305 ? -35.355 -10.561 18.483 1.00 88.06 305 LYS A CA 1
ATOM 2385 C C . LYS A 1 305 ? -35.388 -10.840 16.994 1.00 88.06 305 LYS A C 1
ATOM 2387 O O . LYS A 1 305 ? -35.622 -9.924 16.210 1.00 88.06 305 LYS A O 1
ATOM 2392 N N . ARG A 1 306 ? -35.198 -12.100 16.614 1.00 87.50 306 ARG A N 1
ATOM 2393 C CA . ARG A 1 306 ? -35.427 -12.546 15.240 1.00 87.50 306 ARG A CA 1
ATOM 2394 C C . ARG A 1 306 ? -36.930 -12.540 14.954 1.00 87.50 306 ARG A C 1
ATOM 2396 O O . ARG A 1 306 ? -37.717 -13.010 15.776 1.00 87.50 306 ARG A O 1
ATOM 2403 N N . LEU A 1 307 ? -37.323 -11.982 13.817 1.00 84.94 307 LEU A N 1
ATOM 2404 C CA . LEU A 1 307 ? -38.695 -12.017 13.323 1.00 84.94 307 LEU A CA 1
ATOM 2405 C C . LEU A 1 307 ? -38.959 -13.361 12.636 1.00 84.94 307 LEU A C 1
ATOM 2407 O O . LEU A 1 307 ? -38.106 -13.863 11.913 1.00 84.94 307 LEU A O 1
ATOM 2411 N N . ALA A 1 308 ? -40.131 -13.950 12.878 1.00 66.06 308 ALA A N 1
ATOM 2412 C CA . ALA A 1 308 ? -40.465 -15.290 12.390 1.00 66.06 308 ALA A CA 1
ATOM 2413 C C . ALA A 1 308 ? -40.593 -15.371 10.854 1.00 66.06 308 ALA A C 1
ATOM 2415 O O . ALA A 1 308 ? -40.318 -16.419 10.281 1.00 66.06 308 ALA A O 1
ATOM 2416 N N . GLU A 1 309 ? -40.953 -14.270 10.186 1.00 58.50 309 GLU A N 1
ATOM 2417 C CA . GLU A 1 309 ? -41.255 -14.235 8.743 1.00 58.50 309 GLU A CA 1
ATOM 2418 C C . GLU A 1 309 ? -40.089 -13.733 7.861 1.00 58.50 309 GLU A C 1
ATOM 2420 O O . GLU A 1 309 ? -40.294 -13.253 6.750 1.00 58.50 309 GLU A O 1
ATOM 2425 N N . GLY A 1 310 ? -38.834 -13.853 8.315 1.00 62.94 310 GLY A N 1
ATOM 2426 C CA . GLY A 1 310 ? -37.665 -13.574 7.468 1.00 62.94 310 GLY A CA 1
ATOM 2427 C C . GLY A 1 310 ? -36.321 -13.595 8.201 1.00 62.94 310 GLY A C 1
ATOM 2428 O O . GLY A 1 310 ? -36.247 -13.791 9.411 1.00 62.94 310 GLY A O 1
ATOM 2429 N N . ASN A 1 311 ? -35.225 -13.318 7.482 1.00 81.38 311 ASN A N 1
ATOM 2430 C CA . ASN A 1 311 ? -33.893 -13.078 8.072 1.00 81.38 311 ASN A CA 1
ATOM 2431 C C . ASN A 1 311 ? -33.766 -11.674 8.701 1.00 81.38 311 ASN A C 1
ATOM 2433 O O . ASN A 1 311 ? -32.704 -11.051 8.670 1.00 81.38 311 ASN A O 1
ATOM 2437 N N . LEU A 1 312 ? -34.864 -11.172 9.271 1.00 89.25 312 LEU A N 1
ATOM 2438 C CA . LEU A 1 312 ? -34.941 -9.864 9.903 1.00 89.25 312 LEU A CA 1
ATOM 2439 C C . LEU A 1 312 ? -34.858 -9.987 11.422 1.00 89.25 312 LEU A C 1
ATOM 2441 O O . LEU A 1 312 ? -35.394 -10.902 12.045 1.00 89.25 312 LEU A O 1
ATOM 2445 N N . TRP A 1 313 ? -34.201 -9.008 12.012 1.00 93.62 313 TRP A N 1
ATOM 2446 C CA . TRP A 1 313 ? -33.970 -8.833 13.428 1.00 93.62 313 TRP A CA 1
ATOM 2447 C C . TRP A 1 313 ? -34.529 -7.485 13.858 1.00 93.62 313 TRP A C 1
ATOM 2449 O O . TRP A 1 313 ? -34.562 -6.525 13.089 1.00 93.62 313 TRP A O 1
ATOM 2459 N N . LEU A 1 314 ? -34.965 -7.419 15.108 1.00 91.38 314 LEU A N 1
ATOM 2460 C CA . LEU A 1 314 ? -35.443 -6.211 15.757 1.00 91.38 314 LEU A CA 1
ATOM 2461 C C . LEU A 1 314 ? -34.574 -5.897 16.960 1.00 91.38 314 LEU A C 1
ATOM 2463 O O . LEU A 1 314 ? -34.394 -6.753 17.823 1.00 91.38 314 LEU A O 1
ATOM 2467 N N . VAL A 1 315 ? -34.124 -4.651 17.072 1.00 92.75 315 VAL A N 1
ATOM 2468 C CA . VAL A 1 315 ? -33.528 -4.112 18.300 1.00 92.75 315 VAL A CA 1
ATOM 2469 C C . VAL A 1 315 ? -34.281 -2.859 18.740 1.00 92.75 315 VAL A C 1
ATOM 2471 O O . VAL A 1 315 ? -34.814 -2.106 17.921 1.00 92.75 315 VAL A O 1
ATOM 2474 N N . ARG A 1 316 ? -34.377 -2.648 20.055 1.00 91.38 316 ARG A N 1
ATOM 2475 C CA . ARG A 1 316 ? -35.039 -1.479 20.639 1.00 91.38 316 ARG A CA 1
ATOM 2476 C C . ARG A 1 316 ? -34.002 -0.427 21.021 1.00 91.38 316 ARG A C 1
ATOM 2478 O O . ARG A 1 316 ? -33.091 -0.719 21.784 1.00 91.38 316 ARG A O 1
ATOM 2485 N N . ALA A 1 317 ? -34.202 0.800 20.551 1.00 89.25 317 ALA A N 1
ATOM 2486 C CA . ALA A 1 317 ? -33.381 1.962 20.876 1.00 89.25 317 ALA A CA 1
ATOM 2487 C C . ALA A 1 317 ? -34.285 3.050 21.477 1.00 89.25 317 ALA A C 1
ATOM 2489 O O . ALA A 1 317 ? -34.930 3.825 20.769 1.00 89.25 317 ALA A O 1
ATOM 2490 N N . GLY A 1 318 ? -34.424 3.047 22.806 1.00 87.12 318 GLY A N 1
ATOM 2491 C CA . GLY A 1 318 ? -35.354 3.931 23.514 1.00 87.12 318 GLY A CA 1
ATOM 2492 C C . GLY A 1 318 ? -36.818 3.715 23.096 1.00 87.12 318 GLY A C 1
ATOM 2493 O O . GLY A 1 318 ? -37.402 2.647 23.322 1.00 87.12 318 GLY A O 1
ATOM 2494 N N . GLN A 1 319 ? -37.423 4.746 22.495 1.00 88.88 319 GLN A N 1
ATOM 2495 C CA . GLN A 1 319 ? -38.796 4.710 21.971 1.00 88.88 319 GLN A CA 1
ATOM 2496 C C . GLN A 1 319 ? -38.893 4.208 20.523 1.00 88.88 319 GLN A C 1
ATOM 2498 O O . GLN A 1 319 ? -39.993 4.181 19.977 1.00 88.88 319 GLN A O 1
ATOM 2503 N N . TYR A 1 320 ? -37.787 3.807 19.900 1.00 92.94 320 TYR A N 1
ATOM 2504 C CA . TYR A 1 320 ? -37.757 3.356 18.512 1.00 92.94 320 TYR A CA 1
ATOM 2505 C C . TYR A 1 320 ? -37.407 1.871 18.407 1.00 92.94 320 TYR A C 1
ATOM 2507 O O . TYR A 1 320 ? -36.800 1.275 19.304 1.00 92.94 320 TYR A O 1
ATOM 2515 N N . ARG A 1 321 ? -37.824 1.268 17.297 1.00 91.81 321 ARG A N 1
ATOM 2516 C CA . ARG A 1 321 ? -37.494 -0.091 16.878 1.00 91.81 321 ARG A CA 1
ATOM 2517 C C . ARG A 1 321 ? -36.740 -0.019 15.560 1.00 91.81 321 ARG A C 1
ATOM 2519 O O . ARG A 1 321 ? -37.186 0.659 14.637 1.00 91.81 321 ARG A O 1
ATOM 2526 N N . ILE A 1 322 ? -35.624 -0.727 15.494 1.00 93.50 322 ILE A N 1
ATOM 2527 C CA . ILE A 1 322 ? -34.781 -0.822 14.307 1.00 93.50 322 ILE A CA 1
ATOM 2528 C C . ILE A 1 322 ? -34.933 -2.244 13.772 1.00 93.50 322 ILE A C 1
ATOM 2530 O O . ILE A 1 322 ? -34.598 -3.199 14.477 1.00 93.50 322 ILE A O 1
ATOM 2534 N N . SER A 1 323 ? -35.458 -2.368 12.555 1.00 93.50 323 SER A N 1
ATOM 2535 C CA . SER A 1 323 ? -35.552 -3.628 11.812 1.00 93.50 323 SER A CA 1
ATOM 2536 C C . SER A 1 323 ? -34.361 -3.742 10.870 1.00 93.50 323 SER A C 1
ATOM 2538 O O . SER A 1 323 ? -34.134 -2.834 10.067 1.00 93.50 323 SER A O 1
ATOM 2540 N N . TYR A 1 324 ? -33.620 -4.842 10.929 1.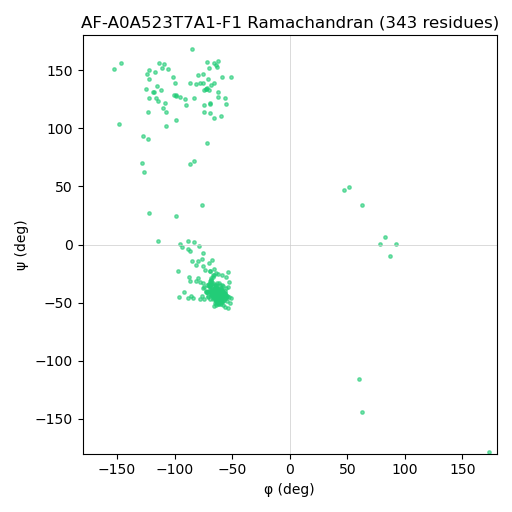00 94.06 324 TYR A N 1
ATOM 2541 C CA . TYR A 1 324 ? -32.414 -5.039 10.122 1.00 94.06 324 TYR A CA 1
ATOM 2542 C C . TYR A 1 324 ? -32.220 -6.504 9.724 1.00 94.06 324 TYR A C 1
ATOM 2544 O O . TYR A 1 324 ? -32.726 -7.394 10.396 1.00 94.06 324 TYR A O 1
ATOM 2552 N N . SER A 1 325 ? -31.496 -6.775 8.641 1.00 92.50 325 SER A N 1
ATOM 2553 C CA . SER A 1 325 ? -31.019 -8.122 8.296 1.00 92.50 325 SER A CA 1
ATOM 2554 C C . SER A 1 325 ? -29.512 -8.218 8.480 1.00 92.50 325 SER A C 1
ATOM 2556 O O . SER A 1 325 ? -28.814 -7.211 8.393 1.00 92.50 325 SER A O 1
ATOM 2558 N N . ILE A 1 326 ? -29.023 -9.434 8.709 1.00 89.31 326 ILE A N 1
ATOM 2559 C CA . ILE A 1 326 ? -27.596 -9.732 8.838 1.00 89.31 326 ILE A CA 1
ATOM 2560 C C . ILE A 1 326 ? -27.220 -10.666 7.691 1.00 89.31 326 ILE A C 1
ATOM 2562 O O . ILE A 1 326 ? -27.859 -11.704 7.515 1.00 89.31 326 ILE A O 1
ATOM 2566 N N . ASP A 1 327 ? -26.202 -10.284 6.935 1.00 84.62 327 ASP A N 1
ATOM 2567 C CA . ASP A 1 327 ? -25.496 -11.133 5.986 1.00 84.62 327 ASP A CA 1
ATOM 2568 C C . ASP A 1 327 ? -24.121 -11.447 6.588 1.00 84.62 327 ASP A C 1
ATOM 2570 O O . ASP A 1 327 ? -23.237 -10.589 6.623 1.00 84.62 327 ASP A O 1
ATOM 2574 N N . ASP A 1 328 ? -23.965 -12.652 7.141 1.00 79.19 328 ASP A N 1
ATOM 2575 C CA . ASP A 1 328 ? -22.710 -13.082 7.766 1.00 79.19 328 ASP A CA 1
ATOM 2576 C C . ASP A 1 328 ? -21.613 -13.384 6.720 1.00 79.19 328 ASP A C 1
ATOM 2578 O O . ASP A 1 328 ? -20.428 -13.319 7.055 1.00 79.19 328 ASP A O 1
ATOM 2582 N N . GLU A 1 329 ? -21.973 -13.663 5.458 1.00 74.69 329 GLU A N 1
ATOM 2583 C CA . GLU A 1 329 ? -21.007 -13.931 4.382 1.00 74.69 329 GLU A CA 1
ATOM 2584 C C . GLU A 1 329 ? -20.334 -12.639 3.915 1.00 74.69 329 GLU A C 1
ATOM 2586 O O . GLU A 1 329 ? -19.107 -12.567 3.820 1.00 74.69 329 GLU A O 1
ATOM 2591 N N . GLN A 1 330 ? -21.133 -11.597 3.676 1.00 75.44 330 GLN A N 1
ATOM 2592 C CA . GLN A 1 330 ? -20.643 -10.271 3.284 1.00 75.44 330 GLN A CA 1
ATOM 2593 C C . GLN A 1 330 ? -20.287 -9.385 4.486 1.00 75.44 330 GLN A C 1
ATOM 2595 O O . GLN A 1 330 ? -19.769 -8.284 4.304 1.00 75.44 330 GLN A O 1
ATOM 2600 N N . ARG A 1 331 ? -20.560 -9.849 5.714 1.00 79.00 331 ARG A N 1
ATOM 2601 C CA . ARG A 1 331 ? -20.460 -9.075 6.964 1.00 79.00 331 ARG A CA 1
ATOM 2602 C C . ARG A 1 331 ? -21.203 -7.748 6.874 1.00 79.00 331 ARG A C 1
ATOM 2604 O O . ARG A 1 331 ? -20.666 -6.692 7.199 1.00 79.00 331 ARG A O 1
ATOM 2611 N N . GLN A 1 332 ? -22.452 -7.798 6.427 1.00 85.31 332 GLN A N 1
ATOM 2612 C CA . GLN A 1 332 ? -23.296 -6.618 6.278 1.00 85.31 332 GLN A CA 1
ATOM 2613 C C . GLN A 1 332 ? -24.493 -6.675 7.219 1.00 85.31 332 GLN A C 1
ATOM 2615 O O . GLN A 1 332 ? -25.164 -7.696 7.351 1.00 85.31 332 GLN A O 1
ATOM 2620 N N . VAL A 1 333 ? -24.790 -5.545 7.852 1.00 89.19 333 VAL A N 1
ATOM 2621 C CA . VAL A 1 333 ? -26.059 -5.304 8.531 1.00 89.19 333 VAL A CA 1
ATOM 2622 C C . VAL A 1 333 ? -26.850 -4.314 7.699 1.00 89.19 333 VAL A C 1
ATOM 2624 O O . VAL A 1 333 ? -26.475 -3.153 7.574 1.00 89.19 333 VAL A O 1
ATOM 2627 N N . ILE A 1 334 ? -27.970 -4.756 7.139 1.00 92.44 334 ILE A N 1
ATOM 2628 C CA . ILE A 1 334 ? -28.833 -3.898 6.328 1.00 92.44 334 ILE A CA 1
ATOM 2629 C C . ILE A 1 334 ? -29.980 -3.422 7.209 1.00 92.44 334 ILE A C 1
ATOM 2631 O O . ILE A 1 334 ? -30.886 -4.191 7.528 1.00 92.44 334 ILE A O 1
ATOM 2635 N N . VAL A 1 335 ? -29.961 -2.149 7.593 1.00 93.81 335 VAL A N 1
ATOM 2636 C CA . VAL A 1 335 ? -31.067 -1.506 8.301 1.00 93.81 335 VAL A CA 1
ATOM 2637 C C . VAL A 1 335 ? -32.192 -1.250 7.311 1.00 93.81 335 VAL A C 1
ATOM 2639 O O . VAL A 1 335 ? -32.064 -0.471 6.363 1.00 93.81 335 VAL A O 1
ATOM 2642 N N . VAL A 1 336 ? -33.307 -1.936 7.536 1.00 93.75 336 VAL A N 1
ATOM 2643 C CA . VAL A 1 336 ? -34.467 -1.925 6.649 1.00 93.75 336 VAL A CA 1
ATOM 2644 C C . VAL A 1 336 ? -35.411 -0.788 7.013 1.00 93.75 336 VAL A C 1
ATOM 2646 O O . VAL A 1 336 ? -35.852 -0.073 6.117 1.00 93.75 336 VAL A O 1
ATOM 2649 N N . GLN A 1 337 ? -35.706 -0.607 8.306 1.00 93.56 337 GLN A N 1
ATOM 2650 C CA . GLN A 1 337 ? -36.647 0.405 8.801 1.00 93.56 337 GLN A CA 1
ATOM 2651 C C . GLN A 1 337 ? -36.327 0.846 10.234 1.00 93.56 337 GLN A C 1
ATOM 2653 O O . GLN A 1 337 ? -35.857 0.057 11.057 1.00 93.56 337 GLN A O 1
ATOM 2658 N N . VAL A 1 338 ? -36.681 2.091 10.547 1.00 93.38 338 VAL A N 1
ATOM 2659 C CA . VAL A 1 338 ? -36.666 2.685 11.885 1.00 93.38 338 VAL A CA 1
ATOM 2660 C C . VAL A 1 338 ? -38.070 3.199 12.196 1.00 93.38 338 VAL A C 1
ATOM 2662 O O . VAL A 1 338 ? -38.569 4.126 11.563 1.00 93.38 338 VAL A O 1
ATOM 2665 N N . THR A 1 339 ? -38.737 2.601 13.180 1.00 91.38 339 THR A N 1
ATOM 2666 C CA . THR A 1 339 ? -40.132 2.931 13.514 1.00 91.38 339 THR A CA 1
ATOM 2667 C C . THR A 1 339 ? -40.271 3.376 14.960 1.00 91.38 339 THR A C 1
ATOM 2669 O O . THR A 1 339 ? -39.620 2.848 15.863 1.00 91.38 339 THR A O 1
ATOM 2672 N N . LYS A 1 340 ? -41.137 4.362 15.209 1.00 89.25 340 LYS A N 1
ATOM 2673 C CA . LYS A 1 340 ? -41.478 4.775 16.571 1.00 89.25 340 LYS A CA 1
ATOM 2674 C C . LYS A 1 340 ? -42.413 3.742 17.193 1.00 89.25 340 LYS A C 1
ATOM 2676 O O . LYS A 1 340 ? -43.339 3.253 16.555 1.00 89.25 340 LYS A O 1
ATOM 2681 N N . HIS A 1 341 ? -42.187 3.423 18.458 1.00 74.44 341 HIS A N 1
ATOM 2682 C CA . HIS A 1 341 ? -43.075 2.584 19.243 1.00 74.44 341 HIS A CA 1
ATOM 2683 C C . HIS A 1 341 ? -44.358 3.358 19.573 1.00 74.44 341 HIS A C 1
ATOM 2685 O O . HIS A 1 341 ? -44.473 3.980 20.631 1.00 74.44 341 HIS A O 1
ATOM 2691 N N . THR A 1 342 ? -45.351 3.305 18.696 1.00 61.88 342 THR A N 1
ATOM 2692 C CA . THR A 1 342 ? -46.714 3.737 19.014 1.00 61.88 342 THR A CA 1
ATOM 2693 C C . THR A 1 342 ? -47.362 2.672 19.899 1.00 61.88 342 THR A C 1
ATOM 2695 O O . THR A 1 342 ? -47.457 1.507 19.513 1.00 61.88 342 THR A O 1
ATOM 2698 N N . LYS A 1 343 ? -47.781 3.036 21.119 1.00 50.19 343 LYS A N 1
ATOM 2699 C CA . LYS A 1 343 ? -48.810 2.251 21.811 1.00 50.19 343 LYS A CA 1
ATOM 2700 C C . LYS A 1 343 ? -50.076 2.430 20.976 1.00 50.19 343 LYS A C 1
ATOM 2702 O O . LYS A 1 343 ? -50.612 3.534 20.956 1.00 50.19 343 LYS A O 1
ATOM 2707 N N . HIS A 1 344 ? -50.517 1.388 20.274 1.00 40.62 344 HIS A N 1
ATOM 2708 C CA . HIS A 1 344 ? -51.927 1.320 19.909 1.00 40.62 344 HIS A CA 1
ATOM 2709 C C . HIS A 1 344 ? -52.693 1.323 21.233 1.00 40.62 344 HIS A C 1
ATOM 2711 O O . HIS A 1 344 ? -52.506 0.424 22.053 1.00 40.62 344 HIS A O 1
ATOM 2717 N N . THR A 1 345 ? -53.384 2.429 21.479 1.00 35.44 345 THR A N 1
ATOM 2718 C CA . THR A 1 345 ? -54.333 2.596 22.579 1.00 35.44 345 THR A CA 1
ATOM 2719 C C . THR A 1 345 ? -55.711 2.454 21.975 1.00 35.44 345 THR A C 1
ATOM 2721 O O . THR A 1 345 ? -55.861 2.934 20.824 1.00 35.44 345 THR A O 1
#

Secondary structure (DSSP, 8-state):
---HHHHHHHHHHHHHHHHHHHHHHHHHHHHHHHHHHHHHHHS---HHHHT-HHHHHHHHHHHHHHHHHHHHHHHHHHHHHHHHHHHHHHHHT-TT--HHHHHHHHHHHHHHHHHHHHHHHHHHHHHHHHHHHHHHHHS-HHHHHHHHHHTT-PPPHHHHHHHHHHHHHHHHTT-HHHHHHHHHHHHHHHHHHHHTPPTT--HHHHHHHHHHHSBTTB-HHHHHHHHHHHHHHHS-BTTB---HHHHHHHHHHHHHHHHHHHHPPEEEE-HHHHHHHHT--THHHHHHHHHHHHHTT-SS-TT-EE-TTSSEEEEEETTEEEEEEEETTTTEEEEEEEEE-----

pLDDT: mean 81.0, std 10.02, range [35.44, 96.06]